Protein AF-A0A9E3FT86-F1 (afdb_monomer)

Radius of gyration: 49.89 Å; Cα contacts (8 Å, |Δi|>4): 81; chains: 1; bounding box: 115×52×164 Å

Solvent-accessible surface area (backbone atoms only — not comparable to full-atom values): 17114 Å² total; per-residue (Å²): 143,81,79,88,78,81,75,80,71,79,81,78,77,71,74,70,76,80,48,71,68,52,50,50,55,52,50,51,61,32,56,76,38,76,67,36,44,52,50,52,55,52,48,53,53,51,48,55,53,49,54,50,49,52,50,51,52,51,49,57,47,49,50,51,52,52,73,69,43,71,80,66,68,60,64,59,54,50,50,52,50,53,27,43,53,49,32,51,52,53,52,51,44,51,54,50,50,54,52,40,61,78,51,46,55,54,68,70,43,45,64,57,54,49,50,46,52,54,51,49,54,50,42,51,54,40,49,75,75,67,47,65,61,71,60,40,52,53,52,49,52,51,43,49,52,52,50,51,50,51,55,55,56,53,66,59,56,63,52,61,54,50,51,53,53,47,51,50,52,51,54,51,54,50,50,54,34,51,78,69,73,43,73,86,75,60,82,46,78,75,66,65,69,83,56,59,81,63,69,78,62,64,80,70,87,50,68,63,58,61,51,49,53,52,52,59,61,72,69,62,64,95,81,76,81,74,81,87,74,82,89,78,90,76,95,82,67,72,74,64,60,58,58,55,55,57,54,55,64,57,50,56,61,72,77,64,73,74,85,88,78,92,63,83,74,64,62,71,75,70,58,54,80,73,61,58,58,66,75,79,105

Sequence (281 aa):
MADDAFALSPISARAARPGEADYQAIREAFMETARGRWFLGEYAKRNRNADTRLVLDQVARIERMLDTMPQQPSDGRLAEILASIRSVVDQAAEVAGSAAIGLEIDERLTPIRQGARILKEISWRWREIGTDARICDLIDAQLDAIQESCRQLAKVDTRTALAAAFELMRTRIDALAEENGLAPLKPSADAAADLHGLAAAAPTRNDETLASLATLAGTMTPADAVVSIQEVDAVAVADEAVQTADVWRNGEQALFGVPASSDPAAVIRRMSLTDKMTFFG

Foldseek 3Di:
DDDPPPPPDPPPCPPDDDDPVNVVVVLVVLVVDPVSVVVVVVVVVVVVVVVVVVVVVVVVVVVVVVVPPPPPCPLVVLLVVLLLVLLVLVVVLVVQLVVLVVPLVLVVCVVVLVVLVVQLVVLVVCVVVPHDVVVSVVSNVVSVVSNVVSVVVNPDSVNVVSVVVSVVVNVVSQVVCVVSVHDRRDNDPPSVPPPVVPVVCPPPPDVVVVVVVVVVVVPDDPPPPDDDDDDDDDPDDPPPVVVVVVVVVVVVCVPDDDDDDDDPVVVVVPDDPVVVVVVPD

Mean predicted aligned error: 21.47 Å

Nearest PDB structures (foldseek):
  6ixe-assembly1_A  TM=2.430E-01  e=5.911E-01  Homo sapiens
  8i21-assembly1_A  TM=1.704E-01  e=8.973E+00  Saccharomyces cerevisiae S288C

Secondary structure (DSSP, 8-state):
---------------PPP-HHHHHHHHHHHHHSHHHHHHHHHHHHHHHHHHHHHHHHHHHHHHHHHHHS---THHHHHHHHHHHHHHHHHHHHHHHHHHHHHT-HHHHHHHHHHHHHHHHHHHHHHHHTT--HHHHHHHHHHHHHHHHHHHHHTT--HHHHHHHHHHHHHHHHHHHHHHTTPPP----SGGGSTTTTTTT------HHHHHHHHHHHTT--TTS----PPP---TTSHHHHHHHHHHHHHHHHHHS-------HHHHHTTS-HHHHHHS--

Structure (mmCIF, N/CA/C/O backbone):
data_AF-A0A9E3FT86-F1
#
_entry.id   AF-A0A9E3FT86-F1
#
loop_
_atom_site.group_PDB
_atom_site.id
_atom_site.type_symbol
_atom_site.label_atom_id
_atom_site.label_alt_id
_atom_site.label_comp_id
_atom_site.label_asym_id
_atom_site.label_entity_id
_atom_site.label_seq_id
_atom_site.pdbx_PDB_ins_code
_atom_site.Cartn_x
_atom_site.Cartn_y
_atom_site.Cartn_z
_atom_site.occupancy
_atom_site.B_iso_or_equiv
_atom_site.auth_seq_id
_atom_site.auth_comp_id
_atom_site.auth_asym_id
_atom_site.auth_atom_id
_atom_site.pdbx_PDB_model_num
ATOM 1 N N . MET A 1 1 ? -3.653 3.322 115.866 1.00 41.91 1 MET A N 1
ATOM 2 C CA . MET A 1 1 ? -3.338 2.638 114.598 1.00 41.91 1 MET A CA 1
ATOM 3 C C . MET A 1 1 ? -4.662 2.182 114.025 1.00 41.91 1 MET A C 1
ATOM 5 O O . MET A 1 1 ? -5.251 1.271 114.588 1.00 41.91 1 MET A O 1
ATOM 9 N N . ALA A 1 2 ? -5.191 2.934 113.065 1.00 44.38 2 ALA A N 1
ATOM 10 C CA . ALA A 1 2 ? -6.548 2.808 112.548 1.00 44.38 2 ALA A CA 1
ATOM 11 C C . ALA A 1 2 ? -6.514 2.730 111.017 1.00 44.38 2 ALA A C 1
ATOM 13 O O . ALA A 1 2 ? -5.686 3.402 110.405 1.00 44.38 2 ALA A O 1
ATOM 14 N N . ASP A 1 3 ? -7.438 1.925 110.492 1.00 42.44 3 ASP A N 1
ATOM 15 C CA . ASP A 1 3 ? -7.985 1.892 109.134 1.00 42.44 3 ASP A CA 1
ATOM 16 C C . ASP A 1 3 ? -7.030 1.722 107.945 1.00 42.44 3 ASP A C 1
ATOM 18 O O . ASP A 1 3 ? -6.679 2.677 107.255 1.00 42.44 3 ASP A O 1
ATOM 22 N N . ASP A 1 4 ? -6.764 0.456 107.604 1.00 47.06 4 ASP A N 1
ATOM 23 C CA . ASP A 1 4 ? -6.529 0.068 106.211 1.00 47.06 4 ASP A CA 1
ATOM 24 C C . ASP A 1 4 ? -7.874 0.045 105.470 1.00 47.06 4 ASP A C 1
ATOM 26 O O . ASP A 1 4 ? -8.652 -0.914 105.516 1.00 47.06 4 ASP A O 1
ATOM 30 N N . ALA A 1 5 ? -8.153 1.151 104.787 1.00 51.62 5 ALA A N 1
ATOM 31 C CA . ALA A 1 5 ? -9.229 1.268 103.822 1.00 51.62 5 ALA A CA 1
ATOM 32 C C . ALA A 1 5 ? -8.965 0.325 102.633 1.00 51.62 5 ALA A C 1
ATOM 34 O O . ALA A 1 5 ? -8.213 0.647 101.712 1.00 51.62 5 ALA A O 1
ATOM 35 N N . PHE A 1 6 ? -9.614 -0.842 102.631 1.00 52.12 6 PHE A N 1
ATOM 36 C CA . PHE A 1 6 ? -9.712 -1.703 101.453 1.00 52.12 6 PHE A CA 1
ATOM 37 C C . PHE A 1 6 ? -10.523 -0.985 100.369 1.00 52.12 6 PHE A C 1
ATOM 39 O O . PHE A 1 6 ? -11.750 -1.068 100.306 1.00 52.12 6 PHE A O 1
ATOM 46 N N . ALA A 1 7 ? -9.821 -0.262 99.502 1.00 50.69 7 ALA A N 1
ATOM 47 C CA . ALA A 1 7 ? -10.376 0.270 98.273 1.00 50.69 7 ALA A CA 1
ATOM 48 C C . ALA A 1 7 ? -10.816 -0.899 97.376 1.00 50.69 7 ALA A C 1
ATOM 50 O O . ALA A 1 7 ? -9.995 -1.569 96.747 1.00 50.69 7 ALA A O 1
ATOM 51 N N . LEU A 1 8 ? -12.126 -1.141 97.301 1.00 50.78 8 LEU A N 1
ATOM 52 C CA . LEU A 1 8 ? -12.712 -1.934 96.225 1.00 50.78 8 LEU A CA 1
ATOM 53 C C . LEU A 1 8 ? -12.468 -1.182 94.915 1.00 50.78 8 LEU A C 1
ATOM 55 O O . LEU A 1 8 ? -13.166 -0.226 94.579 1.00 50.78 8 LEU A O 1
ATOM 59 N N . SER A 1 9 ? -11.439 -1.605 94.189 1.00 46.03 9 SER A N 1
ATOM 60 C CA . SER A 1 9 ? -11.220 -1.172 92.813 1.00 46.03 9 SER A CA 1
ATOM 61 C C . SER A 1 9 ? -12.417 -1.618 91.962 1.00 46.03 9 SER A C 1
ATOM 63 O O . SER A 1 9 ? -12.867 -2.758 92.115 1.00 46.03 9 SER A O 1
ATOM 65 N N . PRO A 1 10 ? -12.949 -0.773 91.058 1.00 53.16 10 PRO A N 1
ATOM 66 C CA . PRO A 1 10 ? -14.012 -1.202 90.169 1.00 53.16 10 PRO A CA 1
ATOM 67 C C . PRO A 1 10 ? -13.456 -2.311 89.279 1.00 53.16 10 PRO A C 1
ATOM 69 O O . PRO A 1 10 ? -12.506 -2.091 88.524 1.00 53.16 10 PRO A O 1
ATOM 72 N N . ILE A 1 11 ? -14.045 -3.507 89.369 1.00 50.53 11 ILE A N 1
ATOM 73 C CA . ILE A 1 11 ? -13.842 -4.573 88.389 1.00 50.53 11 ILE A CA 1
ATOM 74 C C . ILE A 1 11 ? -14.258 -3.979 87.046 1.00 50.53 11 ILE A C 1
ATOM 76 O O . ILE A 1 11 ? -15.441 -3.865 86.730 1.00 50.53 11 ILE A O 1
ATOM 80 N N . SER A 1 12 ? -13.271 -3.545 86.267 1.00 49.31 12 SER A N 1
ATOM 81 C CA . SER A 1 12 ? -13.464 -3.160 84.880 1.00 49.31 12 SER A CA 1
ATOM 82 C C . SER A 1 12 ? -13.753 -4.440 84.110 1.00 49.31 12 SER A C 1
ATOM 84 O O . SER A 1 12 ? -12.860 -5.042 83.518 1.00 49.31 12 SER A O 1
ATOM 86 N N . ALA A 1 13 ? -15.008 -4.885 84.155 1.00 49.06 13 ALA A N 1
ATOM 87 C CA . ALA A 1 13 ? -15.538 -5.910 83.277 1.00 49.06 13 ALA A CA 1
ATOM 88 C C . ALA A 1 13 ? -15.569 -5.326 81.862 1.00 49.06 13 ALA A C 1
ATOM 90 O O . ALA A 1 13 ? -16.593 -4.871 81.357 1.00 49.06 13 ALA A O 1
ATOM 91 N N . ARG A 1 14 ? -14.404 -5.296 81.214 1.00 51.84 14 ARG A N 1
ATOM 92 C CA . ARG A 1 14 ? -14.326 -5.152 79.770 1.00 51.84 14 ARG A CA 1
ATOM 93 C C . ARG A 1 14 ? -14.920 -6.443 79.235 1.00 51.84 14 ARG A C 1
ATOM 95 O O . ARG A 1 14 ? -14.218 -7.444 79.172 1.00 51.84 14 ARG A O 1
ATOM 102 N N . ALA A 1 15 ? -16.224 -6.437 78.959 1.00 59.25 15 ALA A N 1
ATOM 103 C CA . ALA A 1 15 ? -16.889 -7.546 78.295 1.00 59.25 15 ALA A CA 1
ATOM 104 C C . ALA A 1 15 ? -16.037 -7.901 77.072 1.00 59.25 15 ALA A C 1
ATOM 106 O O . ALA A 1 15 ? -15.901 -7.095 76.145 1.00 59.25 15 ALA A O 1
ATOM 107 N N . ALA A 1 16 ? -15.355 -9.046 77.140 1.00 67.31 16 ALA A N 1
ATOM 108 C CA . ALA A 1 16 ? -14.613 -9.563 76.011 1.00 67.31 16 ALA A CA 1
ATOM 109 C C . ALA A 1 16 ? -15.617 -9.668 74.863 1.00 67.31 16 ALA A C 1
ATOM 111 O O . ALA A 1 16 ? -16.743 -10.128 75.063 1.00 67.31 16 ALA A O 1
ATOM 112 N N . ARG A 1 17 ? -15.260 -9.146 73.685 1.00 75.44 17 ARG A N 1
ATOM 113 C CA . ARG A 1 17 ? -16.134 -9.289 72.519 1.00 75.44 17 ARG A CA 1
ATOM 114 C C . ARG A 1 17 ? -16.363 -10.791 72.313 1.00 75.44 17 ARG A C 1
ATOM 116 O O . ARG A 1 17 ? -15.357 -11.501 72.292 1.00 75.44 17 ARG A O 1
ATOM 123 N N . PRO A 1 18 ? -17.621 -11.253 72.190 1.00 83.62 18 PRO A N 1
ATOM 124 C CA . PRO A 1 18 ? -17.906 -12.666 71.995 1.00 83.62 18 PRO A CA 1
ATOM 125 C C . PRO A 1 18 ? -17.082 -13.215 70.831 1.00 83.62 18 PRO A C 1
ATOM 127 O O . PRO A 1 18 ? -17.047 -12.608 69.756 1.00 83.62 18 PRO A O 1
ATOM 130 N N . GLY A 1 19 ? -16.369 -14.308 71.085 1.00 88.00 19 GLY A N 1
ATOM 131 C CA . GLY A 1 19 ? -15.527 -14.973 70.097 1.00 88.00 19 GLY A CA 1
ATOM 132 C C . GLY A 1 19 ? -16.293 -16.028 69.301 1.00 88.00 19 GLY A C 1
ATOM 133 O O . GLY A 1 19 ? -17.496 -16.218 69.472 1.00 88.00 19 GLY A O 1
ATOM 134 N N . GLU A 1 20 ? -15.578 -16.775 68.460 1.00 91.44 20 GLU A N 1
ATOM 135 C CA . GLU A 1 20 ? -16.171 -17.865 67.668 1.00 91.44 20 GLU A CA 1
ATOM 136 C C . GLU A 1 20 ? -16.806 -18.951 68.558 1.00 91.44 20 GLU A C 1
ATOM 138 O O . GLU A 1 20 ? -17.886 -19.450 68.256 1.00 91.44 20 GLU A O 1
ATOM 143 N N . ALA A 1 21 ? -16.186 -19.280 69.697 1.00 90.75 21 ALA A N 1
ATOM 144 C CA . ALA A 1 21 ? -16.725 -20.267 70.637 1.00 90.75 21 ALA A CA 1
ATOM 145 C C . ALA A 1 21 ? -18.068 -19.823 71.249 1.00 90.75 21 ALA A C 1
ATOM 147 O O . ALA A 1 21 ? -19.002 -20.622 71.329 1.00 90.75 21 ALA A O 1
ATOM 148 N N . ASP A 1 22 ? -18.192 -18.542 71.610 1.00 91.69 22 ASP A N 1
ATOM 149 C CA . ASP A 1 22 ? -19.438 -17.973 72.136 1.00 91.69 22 ASP A CA 1
ATOM 150 C C . ASP A 1 22 ? -20.527 -17.949 71.059 1.00 91.69 22 ASP A C 1
ATOM 152 O O . ASP A 1 22 ? -21.687 -18.262 71.329 1.00 91.69 22 ASP A O 1
ATOM 156 N N . TYR A 1 23 ? -20.153 -17.632 69.815 1.00 92.75 23 TYR A N 1
ATOM 157 C CA . TYR A 1 23 ? -21.065 -17.691 68.678 1.00 92.75 23 TYR A CA 1
ATOM 158 C C . TYR A 1 23 ? -21.619 -19.104 68.471 1.00 92.75 23 TYR A C 1
ATOM 160 O O . TYR A 1 23 ? -22.828 -19.258 68.299 1.00 92.75 23 TYR A O 1
ATOM 168 N N . GLN A 1 24 ? -20.771 -20.135 68.529 1.00 93.75 24 GLN A N 1
ATOM 169 C CA . GLN A 1 24 ? -21.215 -21.523 68.380 1.00 93.75 24 GLN A CA 1
ATOM 170 C C . GLN A 1 24 ? -22.139 -21.956 69.519 1.00 93.75 24 GLN A C 1
ATOM 172 O O . GLN A 1 24 ? -23.201 -22.509 69.236 1.00 93.75 24 GLN A O 1
ATOM 177 N N . ALA A 1 25 ? -21.793 -21.641 70.770 1.00 94.56 25 ALA A N 1
ATOM 178 C CA . ALA A 1 25 ? -22.627 -21.958 71.930 1.00 94.56 25 ALA A CA 1
ATOM 179 C C . ALA A 1 25 ? -24.012 -21.288 71.842 1.00 94.56 25 ALA A C 1
ATOM 181 O O . ALA A 1 25 ? -25.042 -21.923 72.068 1.00 94.56 25 ALA A O 1
ATOM 182 N N . ILE A 1 26 ? -24.059 -20.013 71.442 1.00 91.38 26 ILE A N 1
ATOM 183 C CA . ILE A 1 26 ? -25.319 -19.283 71.249 1.00 91.38 26 ILE A CA 1
ATOM 184 C C . ILE A 1 26 ? -26.093 -19.848 70.052 1.00 91.38 26 ILE A C 1
ATOM 186 O O . ILE A 1 26 ? -27.302 -20.056 70.141 1.00 91.38 26 ILE A O 1
ATOM 190 N N . ARG A 1 27 ? -25.424 -20.130 68.928 1.00 91.94 27 ARG A N 1
ATOM 191 C CA . ARG A 1 27 ? -26.055 -20.733 67.745 1.00 91.94 27 ARG A CA 1
ATOM 192 C C . ARG A 1 27 ? -26.698 -22.070 68.098 1.00 91.94 27 ARG A C 1
ATOM 194 O O . ARG A 1 27 ? -27.826 -22.313 67.679 1.00 91.94 27 ARG A O 1
ATOM 201 N N . GLU A 1 28 ? -26.007 -22.913 68.857 1.00 95.50 28 GLU A N 1
ATOM 202 C CA . GLU A 1 28 ? -26.508 -24.213 69.302 1.00 95.50 28 GLU A CA 1
ATOM 203 C C . GLU A 1 28 ? -27.767 -24.057 70.161 1.00 95.50 28 GLU A C 1
ATOM 205 O O . GLU A 1 28 ? -28.809 -24.609 69.804 1.00 95.50 28 GLU A O 1
ATOM 210 N N . ALA A 1 29 ? -27.738 -23.171 71.161 1.00 94.88 29 ALA A N 1
ATOM 211 C CA . ALA A 1 29 ? -28.909 -22.851 71.981 1.00 94.88 29 ALA A CA 1
ATOM 212 C C . ALA A 1 29 ? -30.110 -22.339 71.151 1.00 94.88 29 ALA A C 1
ATOM 214 O O . ALA A 1 29 ? -31.264 -22.694 71.403 1.00 94.88 29 ALA A O 1
ATOM 215 N N . PHE A 1 30 ? -29.876 -21.530 70.111 1.00 94.75 30 PHE A N 1
ATOM 216 C CA . PHE A 1 30 ? -30.945 -21.091 69.202 1.00 94.75 30 PHE A CA 1
ATOM 217 C C . PHE A 1 30 ? -31.484 -22.237 68.330 1.00 94.75 30 PHE A C 1
ATOM 219 O O . PHE A 1 30 ? -32.680 -22.265 68.023 1.00 94.75 30 PHE A O 1
ATOM 226 N N . MET A 1 31 ? -30.638 -23.189 67.933 1.00 93.31 31 MET A N 1
ATOM 227 C CA . MET A 1 31 ? -31.031 -24.328 67.098 1.00 93.31 31 MET A CA 1
ATOM 228 C C . MET A 1 31 ? -31.886 -25.357 67.847 1.00 93.31 31 MET A C 1
ATOM 230 O O . MET A 1 31 ? -32.663 -26.060 67.196 1.00 93.31 31 MET A O 1
ATOM 234 N N . GLU A 1 32 ? -31.822 -25.416 69.180 1.00 96.25 32 GLU A N 1
ATOM 235 C CA . GLU A 1 32 ? -32.653 -26.308 70.006 1.00 96.25 32 GLU A CA 1
ATOM 236 C C . GLU A 1 32 ? -34.154 -25.993 69.869 1.00 96.25 32 GLU A C 1
ATOM 238 O O . GLU A 1 32 ? -34.998 -26.892 69.784 1.00 96.25 32 GLU A O 1
ATOM 243 N N . THR A 1 33 ? -34.513 -24.714 69.734 1.00 95.88 33 THR A N 1
ATOM 244 C CA . THR A 1 33 ? -35.918 -24.282 69.683 1.00 95.88 33 THR A CA 1
ATOM 245 C C . THR A 1 33 ? -36.443 -24.119 68.252 1.00 95.88 33 THR A C 1
ATOM 247 O O . THR A 1 33 ? -35.748 -23.657 67.347 1.00 95.88 33 THR A O 1
ATOM 250 N N . ALA A 1 34 ? -37.726 -24.429 68.028 1.00 94.31 34 ALA A N 1
ATOM 251 C CA . ALA A 1 34 ? -38.368 -24.222 66.722 1.00 94.31 34 ALA A CA 1
ATOM 252 C C . ALA A 1 34 ? -38.362 -22.744 66.283 1.00 94.31 34 ALA A C 1
ATOM 254 O O . ALA A 1 34 ? -38.198 -22.440 65.101 1.00 94.31 34 ALA A O 1
ATOM 255 N N . ARG A 1 35 ? -38.496 -21.818 67.241 1.00 95.25 35 ARG A N 1
ATOM 256 C CA . ARG A 1 35 ? -38.495 -20.375 66.980 1.00 95.25 35 ARG A CA 1
ATOM 257 C C . ARG A 1 35 ? -37.099 -19.841 66.651 1.00 95.25 35 ARG A C 1
ATOM 259 O O . ARG A 1 35 ? -36.986 -18.994 65.767 1.00 95.25 35 ARG A O 1
ATOM 266 N N . GLY A 1 36 ? -36.053 -20.352 67.302 1.00 96.38 36 GLY A N 1
ATOM 267 C CA . GLY A 1 36 ? -34.673 -19.975 66.997 1.00 96.38 36 GLY A CA 1
ATOM 268 C C . GLY A 1 36 ? -34.222 -20.467 65.617 1.00 96.38 36 GLY A C 1
ATOM 269 O O . GLY A 1 36 ? -33.654 -19.682 64.859 1.00 96.38 36 GLY A O 1
ATOM 270 N N . ARG A 1 37 ? -34.599 -21.690 65.210 1.00 95.31 37 ARG A N 1
ATOM 271 C CA . ARG A 1 37 ? -34.373 -22.182 63.833 1.00 95.31 37 ARG A CA 1
ATOM 272 C C . ARG A 1 37 ? -35.041 -21.304 62.768 1.00 95.31 37 ARG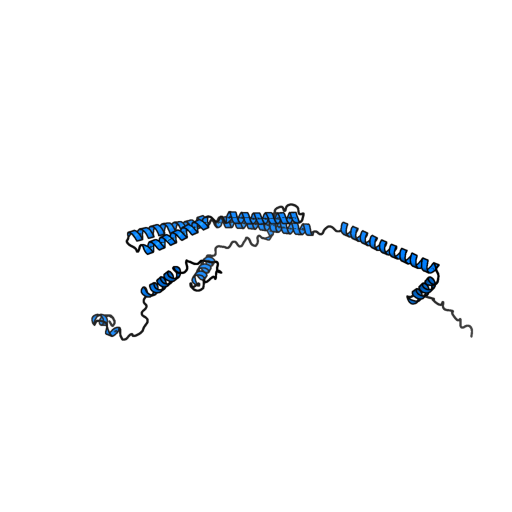 A C 1
ATOM 274 O O . ARG A 1 37 ? -34.411 -20.979 61.763 1.00 95.31 37 ARG A O 1
ATOM 281 N N . TRP A 1 38 ? -36.290 -20.885 62.994 1.00 96.50 38 TRP A N 1
ATOM 282 C CA . TRP A 1 38 ? -36.991 -19.968 62.086 1.00 96.50 38 TRP A CA 1
ATOM 283 C C . TRP A 1 38 ? -36.295 -18.601 62.000 1.00 96.50 38 TRP A C 1
ATOM 285 O O . TRP A 1 38 ? -36.074 -18.099 60.900 1.00 96.50 38 TRP A O 1
ATOM 295 N N . PHE A 1 39 ? -35.895 -18.028 63.142 1.00 95.50 39 PHE A N 1
ATOM 296 C CA . PHE A 1 39 ? -35.188 -16.745 63.186 1.00 95.50 39 PHE A CA 1
ATOM 297 C C . PHE A 1 39 ? -33.857 -16.794 62.429 1.00 95.50 39 PHE A C 1
ATOM 299 O O . PHE A 1 39 ? -33.599 -15.910 61.620 1.00 95.50 39 PHE A O 1
ATOM 306 N N . LEU A 1 40 ? -33.037 -17.831 62.638 1.00 95.44 40 LEU A N 1
ATOM 307 C CA . LEU A 1 40 ? -31.754 -17.977 61.943 1.00 95.44 40 LEU A CA 1
ATOM 308 C C . LEU A 1 40 ? -31.934 -18.166 60.430 1.00 95.44 40 LEU A C 1
ATOM 310 O O . LEU A 1 40 ? -31.197 -17.564 59.650 1.00 95.44 40 LEU A O 1
ATOM 314 N N . GLY A 1 41 ? -32.937 -18.944 60.006 1.00 93.75 41 GLY A N 1
ATOM 315 C CA . GLY A 1 41 ? -33.267 -19.107 58.587 1.00 93.75 41 GLY A CA 1
ATOM 316 C C . GLY A 1 41 ? -33.706 -17.794 57.931 1.00 93.75 41 GLY A C 1
ATOM 317 O O . GLY A 1 41 ? -33.235 -17.443 56.847 1.00 93.75 41 GLY A O 1
ATOM 318 N N . GLU A 1 42 ? -34.557 -17.030 58.613 1.00 95.31 42 GLU A N 1
ATOM 319 C CA . GLU A 1 42 ? -35.030 -15.732 58.132 1.00 95.31 42 GLU A CA 1
ATOM 320 C C . GLU A 1 42 ? -33.916 -14.670 58.147 1.00 95.31 42 GLU A C 1
ATOM 322 O O . GLU A 1 42 ? -33.783 -13.891 57.200 1.00 95.31 42 GLU A O 1
ATOM 327 N N . TYR A 1 43 ? -33.062 -14.670 59.174 1.00 94.25 43 TYR A N 1
ATOM 328 C CA . TYR A 1 43 ? -31.898 -13.792 59.266 1.00 94.25 43 TYR A CA 1
ATOM 329 C C . TYR A 1 43 ? -30.902 -14.067 58.135 1.00 94.25 43 TYR A C 1
ATOM 331 O O . TYR A 1 43 ? -30.512 -13.137 57.433 1.00 94.25 43 TYR A O 1
ATOM 339 N N . ALA A 1 44 ? -30.565 -15.335 57.873 1.00 93.31 44 ALA A N 1
ATOM 340 C CA . ALA A 1 44 ? -29.686 -15.713 56.767 1.00 93.31 44 ALA A CA 1
ATOM 341 C C . ALA A 1 44 ? -30.250 -15.277 55.403 1.00 93.31 44 ALA A C 1
ATOM 343 O O . ALA A 1 44 ? -29.513 -14.773 54.554 1.00 93.31 44 ALA A O 1
ATOM 344 N N . LYS A 1 45 ? -31.568 -15.416 55.199 1.00 93.62 45 LYS A N 1
ATOM 345 C CA . LYS A 1 45 ? -32.250 -14.957 53.979 1.00 93.62 45 LYS A CA 1
ATOM 346 C C . LYS A 1 45 ? -32.158 -13.438 53.810 1.00 93.62 45 LYS A C 1
ATOM 348 O O . LYS A 1 45 ? -31.832 -12.960 52.725 1.00 93.62 45 LYS A O 1
ATOM 353 N N . ARG A 1 46 ? -32.421 -12.667 54.870 1.00 95.50 46 ARG A N 1
ATOM 354 C CA . ARG A 1 46 ? -32.326 -11.197 54.835 1.00 95.50 46 ARG A CA 1
ATOM 355 C C . ARG A 1 46 ? -30.893 -10.713 54.660 1.00 95.50 46 ARG A C 1
ATOM 357 O O . ARG A 1 46 ? -30.695 -9.758 53.917 1.00 95.50 46 ARG A O 1
ATOM 364 N N . ASN A 1 47 ? -29.924 -11.395 55.268 1.00 91.69 47 ASN A N 1
ATOM 365 C CA . ASN A 1 47 ? -28.510 -11.074 55.114 1.00 91.69 47 ASN A CA 1
ATOM 366 C C . ASN A 1 47 ? -28.054 -11.259 53.660 1.00 91.69 47 ASN A C 1
ATOM 368 O O . ASN A 1 47 ? -27.553 -10.317 53.063 1.00 91.69 47 ASN A O 1
ATOM 372 N N . ARG A 1 48 ? -28.365 -12.402 53.027 1.00 93.25 48 ARG A N 1
ATOM 373 C CA . ARG A 1 48 ? -28.065 -12.633 51.596 1.00 93.25 48 ARG A CA 1
ATOM 374 C C . ARG A 1 48 ? -28.705 -11.591 50.674 1.00 93.25 48 ARG A C 1
ATOM 376 O O . ARG A 1 48 ? -28.090 -11.144 49.708 1.00 93.25 48 ARG A O 1
ATOM 383 N N . ASN A 1 49 ? -29.940 -11.183 50.971 1.00 92.50 49 ASN A N 1
ATOM 384 C CA . ASN A 1 49 ? -30.616 -10.125 50.219 1.00 92.50 49 ASN A CA 1
ATOM 385 C C . ASN A 1 49 ? -29.963 -8.749 50.429 1.00 92.50 49 ASN A C 1
ATOM 387 O O . ASN A 1 49 ? -29.981 -7.929 49.514 1.00 92.50 49 ASN A O 1
ATOM 391 N N . ALA A 1 50 ? -29.422 -8.469 51.618 1.00 93.38 50 ALA A N 1
ATOM 392 C CA . ALA A 1 50 ? -28.669 -7.246 51.887 1.00 93.38 50 ALA A CA 1
ATOM 393 C C . ALA A 1 50 ? -27.334 -7.245 51.127 1.00 93.38 50 ALA A C 1
ATOM 395 O O . ALA A 1 50 ? -27.036 -6.266 50.447 1.00 93.38 50 ALA A O 1
ATOM 396 N N . ASP A 1 51 ? -26.612 -8.366 51.140 1.00 91.75 51 ASP A N 1
ATOM 397 C CA . ASP A 1 51 ? -25.355 -8.537 50.404 1.00 91.75 51 ASP A CA 1
ATOM 398 C C . ASP A 1 51 ? -25.572 -8.367 48.893 1.00 91.75 51 ASP A C 1
ATOM 400 O O . ASP A 1 51 ? -24.829 -7.655 48.222 1.00 91.75 51 ASP A O 1
ATOM 404 N N . THR A 1 52 ? -26.656 -8.938 48.358 1.00 93.44 52 THR A N 1
ATOM 405 C CA . THR A 1 52 ? -27.010 -8.799 46.935 1.00 93.44 52 THR A CA 1
ATOM 406 C C . THR A 1 52 ? -27.320 -7.346 46.578 1.00 93.44 52 THR A C 1
ATOM 408 O O . THR A 1 52 ? -26.865 -6.855 45.550 1.00 93.44 52 THR A O 1
ATOM 411 N N . ARG A 1 53 ? -28.056 -6.621 47.432 1.00 94.88 53 ARG A N 1
ATOM 412 C CA . ARG A 1 53 ? -28.315 -5.188 47.217 1.00 94.88 53 ARG A CA 1
ATOM 413 C C . ARG A 1 53 ? -27.034 -4.364 47.249 1.00 94.88 53 ARG A C 1
ATOM 415 O O . ARG A 1 53 ? -26.901 -3.458 46.438 1.00 94.88 53 ARG A O 1
ATOM 422 N N . LEU A 1 54 ? -26.103 -4.693 48.143 1.00 96.06 54 LEU A N 1
ATOM 423 C CA . LEU A 1 54 ? -24.800 -4.037 48.205 1.00 96.06 54 LEU A CA 1
ATOM 424 C C . LEU A 1 54 ? -24.017 -4.263 46.909 1.00 96.06 54 LEU A C 1
ATOM 426 O O . LEU A 1 54 ? -23.497 -3.303 46.350 1.00 96.06 54 LEU A O 1
ATOM 430 N N . VAL A 1 55 ? -23.971 -5.499 46.401 1.00 95.69 55 VAL A N 1
ATOM 431 C CA . VAL A 1 55 ? -23.310 -5.815 45.124 1.00 95.69 55 VAL A CA 1
ATOM 432 C C . VAL A 1 55 ? -23.960 -5.062 43.967 1.00 95.69 55 VAL A C 1
ATOM 434 O O . VAL A 1 55 ? -23.244 -4.465 43.173 1.00 95.69 55 VAL A O 1
ATOM 437 N N . LEU A 1 56 ? -25.292 -5.031 43.888 1.00 97.12 56 LEU A N 1
ATOM 438 C CA . LEU A 1 56 ? -26.003 -4.290 42.841 1.00 97.12 56 LEU A CA 1
ATOM 439 C C . LEU A 1 56 ? -25.736 -2.782 42.914 1.00 97.12 56 LEU A C 1
ATOM 441 O O . LEU A 1 56 ? -25.571 -2.151 41.876 1.00 97.12 56 LEU A O 1
ATOM 445 N N . ASP A 1 57 ? -25.630 -2.210 44.114 1.00 96.69 57 ASP A N 1
ATOM 446 C CA . ASP A 1 57 ? -25.239 -0.808 44.287 1.00 96.69 57 ASP A CA 1
ATOM 447 C C . ASP A 1 57 ? -23.785 -0.560 43.843 1.00 96.69 57 ASP A C 1
ATOM 449 O O . ASP A 1 57 ? -23.494 0.440 43.185 1.00 96.69 57 ASP A O 1
ATOM 453 N N . GLN A 1 58 ? -22.870 -1.502 44.115 1.00 97.50 58 GLN A N 1
ATOM 454 C CA . GLN A 1 58 ? -21.503 -1.427 43.588 1.00 97.50 58 GLN A CA 1
ATOM 455 C C . GLN A 1 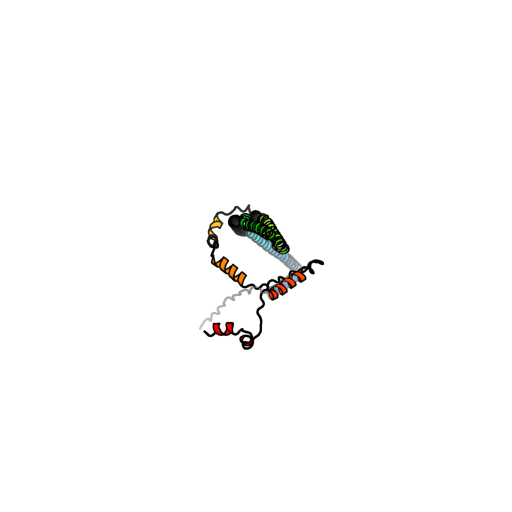58 ? -21.463 -1.563 42.062 1.00 97.50 58 GLN A C 1
ATOM 457 O O . GLN A 1 58 ? -20.730 -0.815 41.422 1.00 97.50 58 GLN A O 1
ATOM 462 N N . VAL A 1 59 ? -22.262 -2.452 41.466 1.00 96.50 59 VAL A N 1
ATOM 463 C CA . VAL A 1 59 ? -22.386 -2.576 40.004 1.00 96.50 59 VAL A CA 1
ATOM 464 C C . VAL A 1 59 ? -22.928 -1.277 39.413 1.00 96.50 59 VAL A C 1
ATOM 466 O O . VAL A 1 59 ? -22.287 -0.715 38.535 1.00 96.50 59 VAL A O 1
ATOM 469 N N . ALA A 1 60 ? -24.004 -0.714 39.969 1.00 95.88 60 ALA A N 1
ATOM 470 C CA . ALA A 1 60 ? -24.560 0.567 39.527 1.00 95.88 60 ALA A CA 1
ATOM 471 C C . ALA A 1 60 ? -23.577 1.740 39.706 1.00 95.88 60 ALA A C 1
ATOM 473 O O . ALA A 1 60 ? -23.642 2.750 39.002 1.00 95.88 60 ALA A O 1
ATOM 474 N N . ARG A 1 61 ? -22.666 1.660 40.682 1.00 95.31 61 ARG A N 1
ATOM 475 C CA . ARG A 1 61 ? -21.560 2.613 40.826 1.00 95.31 61 ARG A CA 1
ATOM 476 C C . ARG A 1 61 ? -20.505 2.417 39.740 1.00 95.31 61 ARG A C 1
ATOM 478 O O . ARG A 1 61 ? -20.046 3.417 39.199 1.00 95.31 61 ARG A O 1
ATOM 485 N N . ILE A 1 62 ? -20.128 1.177 39.435 1.00 94.19 62 ILE A N 1
ATOM 486 C CA . ILE A 1 62 ? -19.177 0.852 38.365 1.00 94.19 62 ILE A CA 1
ATOM 487 C C . ILE A 1 62 ? -19.738 1.286 37.012 1.00 94.19 62 ILE A C 1
ATOM 489 O O . ILE A 1 62 ? -19.019 1.931 36.266 1.00 94.19 62 ILE 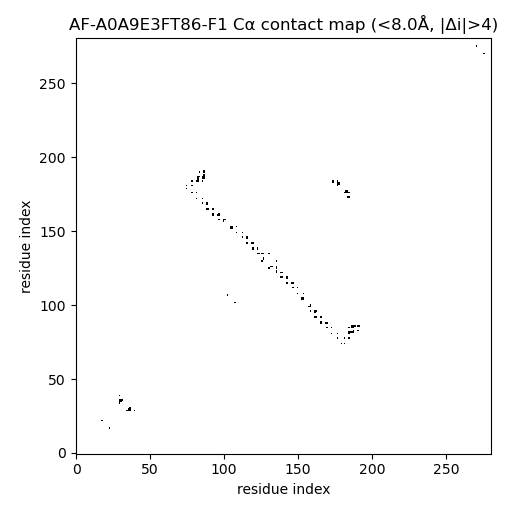A O 1
ATOM 493 N N . GLU A 1 63 ? -21.012 1.016 36.728 1.00 93.94 63 GLU A N 1
ATOM 494 C CA . GLU A 1 63 ? -21.697 1.460 35.507 1.00 93.94 63 GLU A CA 1
ATOM 495 C C . GLU A 1 63 ? -21.643 2.982 35.372 1.00 93.94 63 GLU A C 1
ATOM 497 O O . GLU A 1 63 ? -21.152 3.485 34.370 1.00 93.94 63 GLU A O 1
ATOM 502 N N . ARG A 1 64 ? -22.003 3.729 36.426 1.00 92.38 64 ARG A N 1
ATOM 503 C CA . ARG A 1 64 ? -21.863 5.195 36.422 1.00 92.38 64 ARG A CA 1
ATOM 504 C C . ARG A 1 64 ? -20.421 5.649 36.224 1.00 92.38 64 ARG A C 1
ATOM 506 O O . ARG A 1 64 ? -20.191 6.618 35.515 1.00 92.38 64 ARG A O 1
ATOM 513 N N . MET A 1 65 ? -19.453 4.982 36.856 1.00 89.50 65 MET A N 1
ATOM 514 C CA . MET A 1 65 ? -18.036 5.292 36.652 1.00 89.50 65 MET A CA 1
ATOM 515 C C . MET A 1 65 ? -17.617 5.044 35.202 1.00 89.50 65 MET A C 1
ATOM 517 O O . M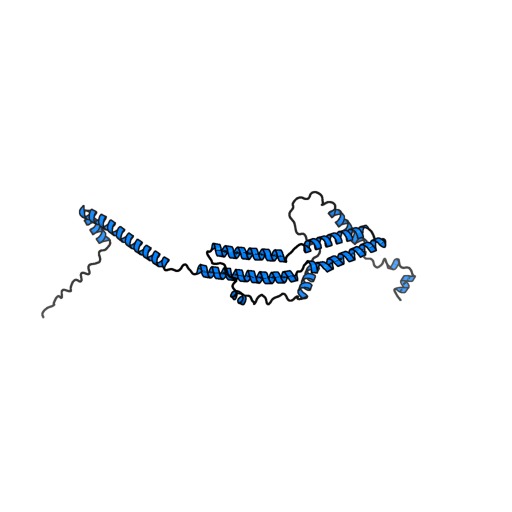ET A 1 65 ? -16.876 5.855 34.656 1.00 89.50 65 MET A O 1
ATOM 521 N N . LEU A 1 66 ? -18.116 3.975 34.582 1.00 86.00 66 LEU A N 1
ATOM 522 C CA . LEU A 1 66 ? -17.836 3.607 33.200 1.00 86.00 66 LEU A CA 1
ATOM 523 C C . LEU A 1 66 ? -18.496 4.577 32.209 1.00 86.00 66 LEU A C 1
ATOM 525 O O . LEU A 1 66 ? -17.835 4.996 31.270 1.00 86.00 66 LEU A O 1
ATOM 529 N N . ASP A 1 67 ? -19.731 5.015 32.468 1.00 83.00 67 ASP A N 1
ATOM 530 C CA . ASP A 1 67 ? -20.432 6.036 31.672 1.00 83.00 67 ASP A CA 1
ATOM 531 C C . ASP A 1 67 ? -19.747 7.407 31.753 1.00 83.00 67 ASP A C 1
ATOM 533 O O . ASP A 1 67 ? -19.742 8.177 30.794 1.00 83.00 67 ASP A O 1
ATOM 537 N N . THR A 1 68 ? -19.162 7.737 32.910 1.00 78.12 68 THR A N 1
ATOM 538 C CA . THR A 1 68 ? -18.382 8.973 33.086 1.00 78.12 68 THR A CA 1
ATOM 539 C C . THR A 1 68 ? -16.952 8.862 32.580 1.00 78.12 68 THR A C 1
ATOM 541 O O . THR A 1 68 ? -16.278 9.885 32.448 1.00 78.12 68 THR A O 1
ATOM 544 N N . MET A 1 69 ? -16.468 7.644 32.336 1.00 71.12 69 MET A N 1
ATOM 545 C CA . MET A 1 69 ? -15.153 7.426 31.765 1.00 71.12 69 MET A CA 1
ATOM 546 C C . MET A 1 69 ? -15.279 7.723 30.271 1.00 71.12 69 MET A C 1
ATOM 548 O O . MET A 1 69 ? -15.957 6.979 29.564 1.00 71.12 69 MET A O 1
ATOM 552 N N . PRO A 1 70 ? -14.678 8.814 29.759 1.00 61.38 70 PRO A N 1
ATOM 553 C CA . PRO A 1 70 ? -14.648 9.013 28.322 1.00 61.38 70 PRO A CA 1
ATOM 554 C C . PRO A 1 70 ? -14.011 7.767 27.701 1.00 61.38 70 PRO A C 1
ATOM 556 O O . PRO A 1 70 ? -12.974 7.303 28.191 1.00 61.38 70 PRO A O 1
ATOM 559 N N . GLN A 1 71 ? -14.640 7.217 26.654 1.00 58.59 71 GLN A N 1
ATOM 560 C CA . GLN A 1 71 ? -13.976 6.285 25.738 1.00 58.59 71 GLN A CA 1
ATOM 561 C C . GLN A 1 71 ? -12.571 6.847 25.502 1.00 58.59 71 GLN A C 1
ATOM 563 O O . GLN A 1 71 ? -12.430 8.037 25.204 1.00 58.59 71 GLN A O 1
ATOM 568 N N . GLN A 1 72 ? -11.538 6.062 25.813 1.00 53.00 72 GLN A N 1
ATOM 569 C CA . GLN A 1 72 ? -10.166 6.561 25.817 1.00 53.00 72 GLN A CA 1
ATOM 570 C C . GLN A 1 72 ? -9.852 7.305 24.505 1.00 53.00 72 GLN A C 1
ATOM 572 O O . GLN A 1 72 ? -10.387 6.949 23.461 1.00 53.00 72 GLN A O 1
ATOM 577 N N . PRO A 1 73 ? -8.923 8.278 24.504 1.00 55.16 73 PRO A N 1
ATOM 578 C CA . PRO A 1 73 ? -8.491 8.995 23.298 1.00 55.16 73 PRO A CA 1
ATOM 579 C C . PRO A 1 73 ? -7.742 8.109 22.274 1.00 55.16 73 PRO A C 1
ATOM 581 O O . PRO A 1 73 ? -6.981 8.625 21.455 1.00 55.16 73 PRO A O 1
ATOM 584 N N . SER A 1 74 ? -7.918 6.781 22.312 1.00 59.81 74 SER A N 1
ATOM 585 C CA . SER A 1 74 ? -7.402 5.843 21.313 1.00 59.81 74 SER A CA 1
ATOM 586 C C . SER A 1 74 ? -7.827 6.245 19.909 1.00 59.81 74 SER A C 1
ATOM 588 O O . SER A 1 74 ? -6.998 6.187 19.009 1.00 59.81 74 SER A O 1
ATOM 590 N N . ASP A 1 75 ? -9.051 6.744 19.747 1.00 68.44 75 ASP A N 1
ATOM 591 C CA . ASP A 1 75 ? -9.591 7.127 18.442 1.00 68.44 75 ASP A CA 1
ATOM 592 C C . ASP A 1 75 ? -8.883 8.377 17.905 1.00 68.44 75 ASP A C 1
ATOM 594 O O . ASP A 1 75 ? -8.515 8.430 16.736 1.00 68.44 75 ASP A O 1
ATOM 598 N N . GLY A 1 76 ? -8.582 9.346 18.779 1.00 78.25 76 GLY A N 1
ATOM 599 C CA . GLY A 1 76 ? -7.808 10.540 18.423 1.00 78.25 76 GLY A CA 1
ATOM 600 C C . GLY A 1 76 ? -6.369 10.204 18.027 1.00 78.25 76 GLY A C 1
ATOM 601 O O . GLY A 1 76 ? -5.888 10.651 16.990 1.00 78.25 76 GLY A O 1
ATOM 602 N N . ARG A 1 77 ? -5.699 9.339 18.798 1.00 82.31 77 ARG A N 1
ATOM 603 C CA . ARG A 1 77 ? -4.328 8.902 18.490 1.00 82.31 77 ARG A CA 1
ATOM 604 C C . ARG A 1 77 ? -4.257 8.055 17.217 1.00 82.31 77 ARG A C 1
ATOM 606 O O . ARG A 1 77 ? -3.310 8.187 16.447 1.00 82.31 77 ARG A O 1
ATOM 613 N N . LEU A 1 78 ? -5.228 7.171 16.998 1.00 86.06 78 LEU A N 1
ATOM 614 C CA . LEU A 1 78 ? -5.327 6.356 15.787 1.00 86.06 78 LEU A CA 1
ATOM 615 C C . LEU A 1 78 ? -5.564 7.260 14.567 1.00 86.06 78 LEU A C 1
ATOM 617 O O . LEU A 1 78 ? -4.881 7.102 13.555 1.00 86.06 78 LEU A O 1
ATOM 621 N N . ALA A 1 79 ? -6.458 8.247 14.685 1.00 86.38 79 ALA A N 1
ATOM 622 C CA . ALA A 1 79 ? -6.706 9.241 13.644 1.00 86.38 79 ALA A CA 1
ATOM 623 C C . ALA A 1 79 ? -5.445 10.043 13.295 1.00 86.38 79 ALA A C 1
ATOM 625 O O . ALA A 1 79 ? -5.127 10.198 12.119 1.00 86.38 79 ALA A O 1
ATOM 626 N N . GLU A 1 80 ? -4.696 10.506 14.300 1.00 86.50 80 GLU A N 1
ATOM 627 C CA . GLU A 1 80 ? -3.420 11.206 14.106 1.00 86.50 80 GLU A CA 1
ATOM 628 C C . GLU A 1 80 ? -2.386 10.328 13.386 1.00 86.50 80 GLU A C 1
ATOM 630 O O . GLU A 1 80 ? -1.727 10.785 12.451 1.00 86.50 80 GLU A O 1
ATOM 635 N N . ILE A 1 81 ? -2.270 9.052 13.773 1.00 89.94 81 ILE A N 1
ATOM 636 C CA . ILE A 1 81 ? -1.353 8.101 13.131 1.00 89.94 81 ILE A CA 1
ATOM 637 C C . ILE A 1 81 ? -1.743 7.878 11.668 1.00 89.94 81 ILE A C 1
ATOM 639 O O . ILE A 1 81 ? -0.884 7.981 10.793 1.00 89.94 81 ILE A O 1
ATOM 643 N N . LEU A 1 82 ? -3.016 7.600 11.374 1.00 91.31 82 LEU A N 1
ATOM 644 C CA . LEU A 1 82 ? -3.453 7.379 9.994 1.00 91.31 82 LEU A CA 1
ATOM 645 C C . LEU A 1 82 ? -3.331 8.646 9.140 1.00 91.31 82 LEU A C 1
ATOM 647 O O . LEU A 1 82 ? -2.929 8.551 7.982 1.00 91.31 82 LEU A O 1
ATOM 651 N N . ALA A 1 83 ? -3.606 9.827 9.700 1.00 89.06 83 ALA A N 1
ATOM 652 C CA . ALA A 1 83 ? -3.404 11.101 9.012 1.00 89.06 83 ALA A CA 1
ATOM 653 C C . ALA A 1 83 ? -1.918 11.361 8.707 1.00 89.06 83 ALA A C 1
ATOM 655 O O . ALA A 1 83 ? -1.584 11.840 7.622 1.00 89.06 83 ALA A O 1
ATOM 656 N N . SER A 1 84 ? -1.021 11.003 9.631 1.00 91.31 84 SER A N 1
ATOM 657 C CA . SER A 1 84 ? 0.428 11.058 9.418 1.00 91.31 84 SER A CA 1
ATOM 658 C C . SER A 1 84 ? 0.869 10.095 8.312 1.00 91.31 84 SER A C 1
ATOM 660 O O . SER A 1 84 ? 1.522 10.515 7.358 1.00 91.31 84 SER A O 1
ATOM 662 N N . ILE A 1 85 ? 0.425 8.832 8.358 1.00 93.88 85 ILE A N 1
ATOM 663 C CA . ILE A 1 85 ? 0.706 7.841 7.307 1.00 93.88 85 ILE A CA 1
ATOM 664 C C . ILE A 1 85 ? 0.191 8.335 5.951 1.00 93.88 85 ILE A C 1
ATOM 666 O O . ILE A 1 85 ? 0.911 8.242 4.958 1.00 93.88 85 ILE A O 1
ATOM 670 N N . ARG A 1 86 ? -1.018 8.909 5.897 1.00 93.06 86 ARG A N 1
ATOM 671 C CA . ARG A 1 86 ? -1.579 9.476 4.666 1.00 93.06 86 ARG A CA 1
ATOM 672 C C . ARG A 1 86 ? -0.697 10.588 4.099 1.00 93.06 86 ARG A C 1
ATOM 674 O O . ARG A 1 86 ? -0.384 10.557 2.913 1.00 93.06 86 ARG A O 1
ATOM 681 N N . SER A 1 87 ? -0.248 11.513 4.947 1.00 92.06 87 SER A N 1
ATOM 682 C CA . SER A 1 87 ? 0.660 12.592 4.541 1.00 92.06 87 SER A CA 1
ATOM 683 C C . SER A 1 87 ? 1.990 12.052 4.006 1.00 92.06 87 SER A C 1
ATOM 685 O O . SER A 1 87 ? 2.455 12.494 2.958 1.00 92.06 87 SER A O 1
ATOM 687 N N . VAL A 1 88 ? 2.575 11.045 4.663 1.00 95.12 88 VAL A N 1
ATOM 688 C CA . VAL A 1 88 ? 3.812 10.394 4.196 1.00 95.12 88 VAL A CA 1
ATOM 689 C C . VAL A 1 88 ? 3.611 9.716 2.841 1.00 95.12 88 VAL A C 1
ATOM 691 O O . VAL A 1 88 ? 4.464 9.842 1.966 1.00 95.12 88 VAL A O 1
ATOM 694 N N . VAL A 1 89 ? 2.485 9.027 2.635 1.00 95.44 89 VAL A N 1
ATOM 695 C CA . VAL A 1 89 ? 2.144 8.400 1.347 1.00 95.44 89 VAL A CA 1
ATOM 696 C C . VAL A 1 89 ? 1.976 9.449 0.249 1.00 95.44 89 VAL A C 1
ATOM 698 O O . VAL A 1 89 ? 2.455 9.237 -0.863 1.00 95.44 89 VAL A O 1
ATOM 701 N N . ASP A 1 90 ? 1.357 10.591 0.550 1.00 92.12 90 ASP A N 1
ATOM 702 C CA . ASP A 1 90 ? 1.191 11.685 -0.408 1.00 92.12 90 ASP A CA 1
ATOM 703 C C . ASP A 1 90 ? 2.533 12.333 -0.785 1.00 92.12 90 ASP A C 1
ATOM 705 O O . ASP A 1 90 ? 2.807 12.518 -1.972 1.00 92.12 90 ASP A O 1
ATOM 709 N N . GLN A 1 91 ? 3.415 12.570 0.191 1.00 92.12 91 GLN A N 1
ATOM 710 C CA . GLN A 1 91 ? 4.778 13.059 -0.053 1.00 92.12 91 GLN A CA 1
ATOM 711 C C . GLN A 1 91 ? 5.609 12.049 -0.860 1.00 92.12 91 GLN A C 1
ATOM 713 O O . GLN A 1 91 ? 6.285 12.410 -1.824 1.00 92.12 91 GLN A O 1
ATOM 718 N N . ALA A 1 92 ? 5.535 10.763 -0.511 1.00 92.88 92 ALA A N 1
ATOM 719 C CA . ALA A 1 92 ? 6.224 9.703 -1.238 1.00 92.88 92 ALA A CA 1
ATOM 720 C C . ALA A 1 92 ? 5.725 9.586 -2.687 1.00 92.88 92 ALA A C 1
ATOM 722 O O . ALA A 1 92 ? 6.533 9.367 -3.590 1.00 92.88 92 ALA A O 1
ATOM 723 N N . ALA A 1 93 ? 4.424 9.778 -2.925 1.00 92.12 93 ALA A N 1
ATOM 724 C CA . ALA A 1 93 ? 3.845 9.783 -4.265 1.00 92.12 93 ALA A CA 1
ATOM 725 C C . ALA A 1 93 ? 4.366 10.949 -5.117 1.00 92.12 93 ALA A C 1
ATOM 727 O O . ALA A 1 93 ? 4.652 10.760 -6.300 1.00 92.12 93 ALA A O 1
ATOM 728 N N . GLU A 1 94 ? 4.519 12.138 -4.532 1.00 90.00 94 GLU A N 1
ATOM 729 C CA . GLU A 1 94 ? 5.075 13.308 -5.218 1.00 90.00 94 GLU A CA 1
ATOM 730 C C . GLU A 1 94 ? 6.549 13.091 -5.593 1.00 90.00 94 GLU A C 1
ATOM 732 O O . GLU A 1 94 ? 6.933 13.249 -6.758 1.00 90.00 94 GLU A O 1
ATOM 737 N N . VAL A 1 95 ? 7.362 12.632 -4.635 1.00 90.12 95 VAL A N 1
ATOM 738 C CA . VAL A 1 95 ? 8.778 12.311 -4.865 1.00 90.12 95 VAL A CA 1
ATOM 739 C C . VAL A 1 95 ? 8.916 11.228 -5.935 1.00 90.12 95 VAL A C 1
ATOM 741 O O . VAL A 1 95 ? 9.648 11.416 -6.908 1.00 90.12 95 VAL A O 1
ATOM 744 N N . ALA A 1 96 ? 8.174 10.126 -5.821 1.00 88.81 96 ALA A N 1
ATOM 745 C CA . ALA A 1 96 ? 8.212 9.045 -6.800 1.00 88.81 96 ALA A CA 1
ATOM 746 C C . ALA A 1 96 ? 7.720 9.490 -8.187 1.00 88.81 96 ALA A C 1
ATOM 748 O O . ALA A 1 96 ? 8.298 9.094 -9.198 1.00 88.81 96 ALA A O 1
ATOM 749 N N . GLY A 1 97 ? 6.693 10.343 -8.249 1.00 85.25 97 GLY A N 1
ATOM 750 C CA . GLY A 1 97 ? 6.190 10.919 -9.494 1.00 85.25 97 GLY A CA 1
ATOM 751 C C . GLY A 1 97 ? 7.233 11.787 -10.199 1.00 85.25 97 GLY A C 1
ATOM 752 O O . GLY A 1 97 ? 7.429 11.650 -11.407 1.00 85.25 97 GLY A O 1
ATOM 753 N N . SER A 1 98 ? 7.949 12.632 -9.451 1.00 83.56 98 SER A N 1
ATOM 754 C CA . SER A 1 98 ? 9.039 13.453 -9.997 1.00 83.56 98 SER A CA 1
ATOM 755 C C . SER A 1 98 ? 10.232 12.609 -10.469 1.00 83.56 98 SER A C 1
ATOM 757 O O . SER A 1 98 ? 10.751 12.829 -11.564 1.00 83.56 98 SER A O 1
ATOM 759 N N . ALA A 1 99 ? 10.614 11.579 -9.708 1.00 82.81 99 ALA A N 1
ATOM 760 C CA . ALA A 1 99 ? 11.665 10.644 -10.097 1.00 82.81 99 ALA A CA 1
ATOM 761 C C . ALA A 1 99 ? 11.283 9.846 -11.355 1.00 82.81 99 ALA A C 1
ATOM 763 O O . ALA A 1 99 ? 12.119 9.647 -12.235 1.00 82.81 99 ALA A O 1
ATOM 764 N N . ALA A 1 100 ? 10.014 9.445 -11.483 1.00 81.12 100 ALA A N 1
ATOM 765 C CA . ALA A 1 100 ? 9.506 8.744 -12.658 1.00 81.12 100 ALA A CA 1
ATOM 766 C C . ALA A 1 100 ? 9.546 9.604 -13.934 1.00 81.12 100 ALA A C 1
ATOM 768 O O . ALA A 1 100 ? 9.783 9.060 -15.009 1.00 81.12 100 ALA A O 1
ATOM 769 N N . ILE A 1 101 ? 9.382 10.931 -13.829 1.00 72.12 101 ILE A N 1
ATOM 770 C CA . ILE A 1 101 ? 9.610 11.861 -14.953 1.00 72.12 101 ILE A CA 1
ATOM 771 C C . ILE A 1 101 ? 11.087 11.840 -15.362 1.00 72.12 101 ILE A C 1
ATOM 773 O O . ILE A 1 101 ? 11.405 11.704 -16.535 1.00 72.12 101 ILE A O 1
ATOM 777 N N . GLY A 1 102 ? 12.008 11.890 -14.396 1.00 65.25 102 GLY A N 1
ATOM 778 C CA . GLY A 1 102 ? 13.446 11.817 -14.680 1.00 65.25 102 GLY A CA 1
ATOM 779 C C . GLY A 1 102 ? 13.907 10.482 -15.286 1.00 65.25 102 GLY A C 1
ATOM 780 O O . GLY A 1 102 ? 14.997 10.412 -15.865 1.00 65.25 102 GLY A O 1
ATOM 781 N N . LEU A 1 103 ? 13.090 9.432 -15.156 1.00 70.62 103 LEU A N 1
ATOM 782 C CA . LEU A 1 103 ? 13.376 8.106 -15.682 1.00 70.62 103 LEU A CA 1
ATOM 783 C C . LEU A 1 103 ? 13.014 7.921 -17.149 1.00 70.62 103 LEU A C 1
ATOM 785 O O . LEU A 1 103 ? 13.469 6.902 -17.651 1.00 70.62 103 LEU A O 1
ATOM 789 N N . GLU A 1 104 ? 12.262 8.835 -17.794 1.00 74.06 104 GLU A N 1
ATOM 790 C CA . GLU A 1 104 ? 11.774 8.778 -19.193 1.00 74.06 104 GLU A CA 1
ATOM 791 C C . GLU A 1 104 ? 12.505 7.732 -20.053 1.00 74.06 104 GLU A C 1
ATOM 793 O O . GLU A 1 104 ? 13.455 8.009 -20.792 1.00 74.06 104 GLU A O 1
ATOM 798 N N . ILE A 1 105 ? 12.083 6.471 -19.880 1.00 79.94 105 ILE A N 1
ATOM 799 C CA . ILE A 1 105 ? 12.892 5.310 -20.275 1.00 79.94 105 ILE A CA 1
ATOM 800 C C . ILE A 1 105 ? 13.039 5.323 -21.792 1.00 79.94 105 ILE A C 1
ATOM 802 O O . ILE A 1 105 ? 14.103 5.029 -22.328 1.00 79.94 105 ILE A O 1
ATOM 806 N N . ASP A 1 106 ? 11.994 5.760 -22.490 1.00 81.06 106 ASP A N 1
ATOM 807 C CA . ASP A 1 106 ? 12.001 5.883 -23.936 1.00 81.06 106 ASP A CA 1
ATOM 808 C C . ASP A 1 106 ? 13.038 6.893 -24.465 1.00 81.06 106 ASP A C 1
ATOM 810 O O . ASP A 1 106 ? 13.722 6.609 -25.455 1.00 81.06 106 ASP A O 1
ATOM 814 N N . GLU A 1 107 ? 13.237 8.026 -23.783 1.00 85.31 107 GLU A N 1
ATOM 815 C CA . GLU A 1 107 ? 14.264 9.002 -24.162 1.00 85.31 107 GLU A CA 1
ATOM 816 C C . GLU A 1 107 ? 15.663 8.387 -23.993 1.00 85.31 107 GLU A C 1
ATOM 818 O O . GLU A 1 107 ? 16.499 8.449 -24.899 1.00 85.31 107 GLU A O 1
ATOM 823 N N . ARG A 1 108 ? 15.890 7.673 -22.882 1.00 85.31 108 ARG A N 1
ATOM 824 C CA . ARG A 1 108 ? 17.155 6.969 -22.600 1.00 85.31 108 ARG A CA 1
ATOM 825 C C . ARG A 1 108 ? 17.451 5.833 -23.580 1.00 85.31 108 ARG A C 1
ATOM 827 O O . ARG A 1 108 ? 18.618 5.556 -23.854 1.00 85.31 108 ARG A O 1
ATOM 834 N N . LEU A 1 109 ? 16.422 5.200 -24.139 1.00 90.62 109 LEU A N 1
ATOM 835 C CA . LEU A 1 109 ? 16.562 4.128 -25.129 1.00 90.62 109 LEU A CA 1
ATOM 836 C C . LEU A 1 109 ? 16.799 4.644 -26.558 1.00 90.62 109 LEU A C 1
ATOM 838 O O . LEU A 1 109 ? 17.244 3.883 -27.421 1.00 90.62 109 LEU A O 1
ATOM 842 N N . THR A 1 110 ? 16.551 5.927 -26.832 1.00 91.50 110 THR A N 1
ATOM 843 C CA . THR A 1 110 ? 16.758 6.538 -28.157 1.00 91.50 110 THR A CA 1
ATOM 844 C C . THR A 1 110 ? 18.177 6.352 -28.719 1.00 91.50 110 THR A C 1
ATOM 846 O O . THR A 1 110 ? 18.286 5.835 -29.836 1.00 91.50 110 THR A O 1
ATOM 849 N N . PRO A 1 111 ? 19.268 6.677 -27.994 1.00 94.81 111 PRO A N 1
ATOM 850 C CA . PRO A 1 111 ? 20.628 6.467 -28.499 1.00 94.81 111 PRO A CA 1
ATOM 851 C C . PRO A 1 111 ? 20.957 4.988 -28.750 1.00 94.81 111 PRO A C 1
ATOM 853 O O . PRO A 1 111 ? 21.657 4.680 -29.711 1.00 94.81 111 PRO A O 1
ATOM 856 N N . ILE A 1 112 ? 20.404 4.063 -27.958 1.00 95.19 112 ILE A N 1
ATOM 857 C CA . ILE A 1 112 ? 20.595 2.615 -28.154 1.00 95.19 112 ILE A CA 1
ATOM 858 C C . ILE A 1 112 ? 19.931 2.167 -29.461 1.00 95.19 112 ILE A C 1
ATOM 860 O O . ILE A 1 112 ? 20.555 1.498 -30.287 1.00 95.19 112 ILE A O 1
ATOM 864 N N . ARG A 1 113 ? 18.686 2.596 -29.707 1.00 94.56 113 ARG A N 1
ATOM 865 C CA . ARG A 1 113 ? 17.980 2.310 -30.967 1.00 94.56 113 ARG A CA 1
ATOM 866 C C . ARG A 1 113 ? 18.698 2.904 -32.176 1.00 94.56 113 ARG A C 1
ATOM 868 O O . ARG A 1 113 ? 18.734 2.271 -33.231 1.00 94.56 113 ARG A O 1
ATOM 875 N N . GLN A 1 114 ? 19.263 4.101 -32.033 1.00 96.50 114 GLN A N 1
ATOM 876 C CA . GLN A 1 114 ? 20.047 4.739 -33.087 1.00 96.50 114 GLN A CA 1
ATOM 877 C C . GLN A 1 114 ? 21.348 3.979 -33.364 1.00 96.50 114 GLN A C 1
ATOM 879 O O . GLN A 1 114 ? 21.632 3.683 -34.523 1.00 96.50 114 GLN A O 1
ATOM 884 N N . GLY A 1 115 ? 22.088 3.590 -32.323 1.00 97.56 115 GLY A N 1
ATOM 885 C CA . GLY A 1 115 ? 23.278 2.750 -32.455 1.00 97.56 115 GLY A CA 1
ATOM 886 C C . GLY A 1 115 ? 22.978 1.433 -33.171 1.00 97.56 115 GLY A C 1
ATOM 887 O O . GLY A 1 115 ? 23.680 1.077 -34.111 1.00 97.56 115 GLY A O 1
ATOM 888 N N . ALA A 1 116 ? 21.877 0.761 -32.819 1.00 97.06 116 ALA A N 1
ATOM 889 C CA . ALA A 1 116 ? 21.463 -0.476 -33.481 1.00 97.06 116 ALA A CA 1
ATOM 890 C C . ALA A 1 116 ? 21.149 -0.290 -34.979 1.00 97.06 116 ALA A C 1
ATOM 892 O O . ALA A 1 116 ? 21.444 -1.172 -35.782 1.00 97.06 116 ALA A O 1
ATOM 893 N N . ARG A 1 117 ? 20.588 0.860 -35.384 1.00 96.12 117 ARG A N 1
ATOM 894 C CA . ARG A 1 117 ? 20.379 1.188 -36.809 1.00 96.12 117 ARG A CA 1
ATOM 895 C C . ARG A 1 117 ? 21.700 1.399 -37.544 1.00 96.12 117 ARG A C 1
ATOM 897 O O . ARG A 1 117 ? 21.888 0.819 -38.606 1.00 96.12 117 ARG A O 1
ATOM 904 N N . ILE A 1 118 ? 22.620 2.162 -36.954 1.00 98.00 118 ILE A N 1
ATOM 905 C CA . ILE A 1 118 ? 23.954 2.396 -37.528 1.00 98.00 118 ILE A CA 1
ATOM 906 C C . ILE A 1 118 ? 24.710 1.067 -37.681 1.00 98.00 118 ILE A C 1
ATOM 908 O O . ILE A 1 118 ? 25.310 0.811 -38.720 1.00 98.00 118 ILE A O 1
ATOM 912 N N . LEU A 1 119 ? 24.649 0.187 -36.678 1.00 97.50 119 LEU A N 1
ATOM 913 C CA . LEU A 1 119 ? 25.293 -1.127 -36.739 1.00 97.50 119 LEU A CA 1
ATOM 914 C C . LEU A 1 119 ? 24.690 -2.027 -37.825 1.00 97.50 119 LEU A C 1
ATOM 916 O O . LEU A 1 119 ? 25.444 -2.720 -38.503 1.00 97.50 119 LEU A O 1
ATOM 920 N N . LYS A 1 120 ? 23.373 -1.969 -38.060 1.00 96.62 120 LYS A N 1
ATOM 921 C CA . LYS A 1 120 ? 22.740 -2.648 -39.204 1.00 96.62 120 LYS A CA 1
ATOM 922 C C . LYS A 1 120 ? 23.238 -2.109 -40.545 1.00 96.62 120 LYS A C 1
ATOM 924 O O . LYS A 1 120 ? 23.520 -2.889 -41.449 1.00 96.62 120 LYS A O 1
ATOM 929 N N . GLU A 1 121 ? 23.397 -0.793 -40.680 1.00 97.62 121 GLU A N 1
ATOM 930 C CA . GLU A 1 121 ? 23.962 -0.192 -41.897 1.00 97.62 121 GLU A CA 1
ATOM 931 C C . GLU A 1 121 ? 25.415 -0.634 -42.135 1.00 97.62 121 GLU A C 1
ATOM 933 O O . GLU A 1 121 ? 25.797 -0.924 -43.270 1.00 97.62 121 GLU A O 1
ATOM 938 N N . ILE A 1 122 ? 26.220 -0.739 -41.073 1.00 97.19 122 ILE A N 1
ATOM 939 C CA . ILE A 1 122 ? 27.600 -1.244 -41.144 1.00 97.19 122 ILE A CA 1
ATOM 940 C C . ILE A 1 122 ? 27.617 -2.731 -41.518 1.00 97.19 122 ILE A C 1
ATOM 942 O O . ILE A 1 122 ? 28.355 -3.109 -42.426 1.00 97.19 122 ILE A O 1
ATOM 946 N N . SER A 1 123 ? 26.789 -3.555 -40.865 1.00 96.81 123 SER A N 1
ATOM 947 C CA . SER A 1 123 ? 26.621 -4.986 -41.167 1.00 96.81 123 SER A CA 1
ATOM 948 C C . SER A 1 123 ? 26.279 -5.197 -42.645 1.00 96.81 123 SER A C 1
ATOM 950 O O . SER A 1 123 ? 26.897 -6.013 -43.333 1.00 96.81 123 SER A O 1
ATOM 952 N N . TRP A 1 124 ? 25.374 -4.372 -43.176 1.00 96.69 124 TRP A N 1
ATOM 953 C CA . TRP A 1 124 ? 25.015 -4.380 -44.588 1.00 96.69 124 TRP A CA 1
ATOM 954 C C . TRP A 1 124 ? 26.189 -3.986 -45.504 1.00 96.69 124 TRP A C 1
ATOM 956 O O . TRP A 1 124 ? 26.507 -4.732 -46.429 1.00 96.69 124 TRP A O 1
ATOM 966 N N . ARG A 1 125 ? 26.905 -2.887 -45.213 1.00 97.19 125 ARG A N 1
ATOM 967 C CA . ARG A 1 125 ? 28.112 -2.468 -45.966 1.00 97.19 125 ARG A CA 1
ATOM 968 C C . ARG A 1 125 ? 29.200 -3.549 -45.968 1.00 97.19 125 ARG A C 1
ATOM 970 O O . ARG A 1 125 ? 29.873 -3.750 -46.973 1.00 97.19 125 ARG A O 1
ATOM 977 N N . TRP A 1 126 ? 29.399 -4.242 -44.848 1.00 96.06 126 TRP A N 1
ATOM 978 C CA . TRP A 1 126 ? 30.374 -5.333 -44.738 1.00 96.06 126 TRP A CA 1
ATOM 979 C C . TRP A 1 126 ? 30.017 -6.512 -45.636 1.00 96.06 126 TRP A C 1
ATOM 981 O O . TRP A 1 126 ? 30.903 -7.093 -46.271 1.00 96.06 126 TRP A O 1
ATOM 991 N N . ARG A 1 127 ? 28.723 -6.824 -45.738 1.00 94.25 127 ARG A N 1
ATOM 992 C CA . ARG A 1 127 ? 28.208 -7.837 -46.659 1.00 94.25 127 ARG A CA 1
ATOM 993 C C . ARG A 1 127 ? 28.491 -7.467 -48.118 1.00 94.25 127 ARG A C 1
ATOM 995 O O . ARG A 1 127 ? 28.920 -8.328 -48.878 1.00 94.25 127 ARG A O 1
ATOM 1002 N N . GLU A 1 128 ? 28.342 -6.193 -48.492 1.00 94.88 128 GLU A N 1
ATOM 1003 C CA . GLU A 1 128 ? 28.662 -5.711 -49.849 1.00 94.88 128 GLU A CA 1
ATOM 1004 C C . GLU A 1 128 ? 30.149 -5.844 -50.211 1.00 94.88 128 GLU A C 1
ATOM 1006 O O . GLU A 1 128 ? 30.486 -6.103 -51.364 1.00 94.88 128 GLU A O 1
ATOM 1011 N N . ILE A 1 129 ? 31.045 -5.692 -49.231 1.00 94.12 129 ILE A N 1
ATOM 1012 C CA . ILE A 1 129 ? 32.503 -5.770 -49.430 1.00 94.12 129 ILE A CA 1
ATOM 1013 C C . ILE A 1 129 ? 32.999 -7.236 -49.460 1.00 94.12 129 ILE A C 1
ATOM 1015 O O . ILE A 1 129 ? 34.161 -7.494 -49.771 1.00 94.12 129 ILE A O 1
ATOM 1019 N N . GLY A 1 130 ? 32.118 -8.214 -49.212 1.00 92.00 130 GLY A N 1
ATOM 1020 C CA . GLY A 1 130 ? 32.429 -9.647 -49.294 1.00 92.00 130 GLY A CA 1
ATOM 1021 C C . GLY A 1 130 ? 32.813 -10.294 -47.960 1.00 92.00 130 GLY A C 1
ATOM 1022 O O . GLY A 1 130 ? 33.555 -11.274 -47.947 1.00 92.00 130 GLY A O 1
ATOM 1023 N N . THR A 1 131 ? 32.330 -9.753 -46.837 1.00 90.12 131 THR A N 1
ATOM 1024 C CA . THR A 1 131 ? 32.512 -10.354 -45.500 1.00 90.12 131 THR A CA 1
ATOM 1025 C C . THR A 1 131 ? 31.646 -11.617 -45.349 1.00 90.12 131 THR A C 1
ATOM 1027 O O . THR A 1 131 ? 30.641 -11.762 -46.045 1.00 90.12 131 THR A O 1
ATOM 1030 N N . ASP A 1 132 ? 32.018 -12.536 -44.445 1.00 95.31 132 ASP A N 1
ATOM 1031 C CA . ASP A 1 132 ? 31.255 -13.764 -44.161 1.00 95.31 132 ASP A CA 1
ATOM 1032 C C . ASP A 1 132 ? 29.797 -13.441 -43.786 1.00 95.31 132 ASP A C 1
ATOM 1034 O O . ASP A 1 132 ? 29.515 -12.834 -42.748 1.00 95.31 132 ASP A O 1
ATOM 1038 N N . ALA A 1 133 ? 28.869 -13.889 -44.636 1.00 92.88 133 ALA A N 1
ATOM 1039 C CA . ALA A 1 133 ? 27.437 -13.668 -44.486 1.00 92.88 133 ALA A CA 1
ATOM 1040 C C . ALA A 1 133 ? 26.896 -14.203 -43.154 1.00 92.88 133 ALA A C 1
ATOM 1042 O O . ALA A 1 133 ? 26.032 -13.563 -42.560 1.00 92.88 133 ALA A O 1
ATOM 1043 N N . ARG A 1 134 ? 27.448 -15.312 -42.642 1.00 95.94 134 ARG A N 1
ATOM 1044 C CA . ARG A 1 134 ? 27.007 -15.914 -41.377 1.00 95.94 134 ARG A CA 1
ATOM 1045 C C . ARG A 1 134 ? 27.263 -14.989 -40.188 1.00 95.94 134 ARG A C 1
ATOM 1047 O O . ARG A 1 134 ? 26.469 -14.950 -39.252 1.00 95.94 134 ARG A O 1
ATOM 1054 N N . ILE A 1 135 ? 28.373 -14.248 -40.215 1.00 94.62 135 ILE A N 1
ATOM 1055 C CA . ILE A 1 135 ? 28.719 -13.285 -39.162 1.00 94.62 135 ILE A CA 1
ATOM 1056 C C . ILE A 1 135 ? 27.741 -12.109 -39.199 1.00 94.62 135 ILE A C 1
ATOM 1058 O O . ILE A 1 135 ? 27.212 -11.726 -38.157 1.00 94.62 135 ILE A O 1
ATOM 1062 N N . CYS A 1 136 ? 27.456 -11.574 -40.389 1.00 96.25 136 CYS A N 1
ATOM 1063 C CA . CYS A 1 136 ? 26.472 -10.505 -40.561 1.00 96.25 136 CYS A CA 1
ATOM 1064 C C . CYS A 1 136 ? 25.064 -10.941 -40.113 1.00 96.25 136 CYS A C 1
ATOM 1066 O O . CYS A 1 136 ? 24.399 -10.186 -39.412 1.00 96.25 136 CYS A O 1
ATOM 1068 N N . ASP A 1 137 ? 24.636 -12.169 -40.430 1.00 95.94 137 ASP A N 1
ATOM 1069 C CA . ASP A 1 137 ? 23.327 -12.700 -40.013 1.00 95.94 137 ASP A CA 1
ATOM 1070 C C . ASP A 1 137 ? 23.204 -12.796 -38.483 1.00 95.94 137 ASP A C 1
ATOM 1072 O O . ASP A 1 137 ? 22.165 -12.461 -37.912 1.00 95.94 137 ASP A O 1
ATOM 1076 N N . LEU A 1 138 ? 24.280 -13.204 -37.800 1.00 97.62 138 LEU A N 1
ATOM 1077 C CA . LEU A 1 138 ? 24.309 -13.267 -36.338 1.00 97.62 138 LEU A CA 1
ATOM 1078 C C . LEU A 1 138 ? 24.271 -11.869 -35.707 1.00 97.62 138 LEU A C 1
ATOM 1080 O O . LEU A 1 138 ? 23.564 -11.669 -34.719 1.00 97.62 138 LEU A O 1
ATOM 1084 N N . ILE A 1 139 ? 24.991 -10.898 -36.278 1.00 96.31 139 ILE A N 1
ATOM 1085 C CA . ILE A 1 139 ? 24.931 -9.495 -35.841 1.00 96.31 139 ILE A CA 1
ATOM 1086 C C . ILE A 1 139 ? 23.505 -8.961 -35.996 1.00 96.31 139 ILE A C 1
ATOM 1088 O O . ILE A 1 139 ? 22.960 -8.403 -35.045 1.00 96.31 139 ILE A O 1
ATOM 1092 N N . ASP A 1 140 ? 22.879 -9.170 -37.154 1.00 96.81 140 ASP A N 1
ATOM 1093 C CA . ASP A 1 140 ? 21.532 -8.673 -37.435 1.00 96.81 140 ASP A CA 1
ATOM 1094 C C . ASP A 1 140 ? 20.500 -9.280 -36.465 1.00 96.81 140 ASP A C 1
ATOM 1096 O O . ASP A 1 140 ? 19.703 -8.538 -35.885 1.00 96.81 140 ASP A O 1
ATOM 1100 N N . ALA A 1 141 ? 20.589 -10.587 -36.184 1.00 97.56 141 ALA A N 1
ATOM 1101 C CA . ALA A 1 141 ? 19.732 -11.266 -35.210 1.00 97.56 141 ALA A CA 1
ATOM 1102 C C . ALA A 1 141 ? 19.885 -10.709 -33.781 1.00 97.56 141 ALA A C 1
ATOM 1104 O O . ALA A 1 141 ? 18.895 -10.519 -33.071 1.00 97.56 141 ALA A O 1
ATOM 1105 N N . GLN A 1 142 ? 21.114 -10.405 -33.347 1.00 97.81 142 GLN A N 1
ATOM 1106 C CA . GLN A 1 142 ? 21.351 -9.784 -32.038 1.00 97.81 142 GLN A CA 1
ATOM 1107 C C . GLN A 1 142 ? 20.830 -8.343 -31.986 1.00 97.81 142 GLN A C 1
ATOM 1109 O O . GLN A 1 142 ? 20.237 -7.927 -30.989 1.00 97.81 142 GLN A O 1
ATOM 1114 N N . LEU A 1 143 ? 20.997 -7.576 -33.066 1.00 98.06 143 LEU A N 1
ATOM 1115 C CA . LEU A 1 143 ? 20.465 -6.217 -33.161 1.00 98.06 143 LEU A CA 1
ATOM 1116 C C . LEU A 1 143 ? 18.929 -6.206 -33.142 1.00 98.06 143 LEU A C 1
ATOM 1118 O O . LEU A 1 143 ? 18.348 -5.323 -32.509 1.00 98.06 143 LEU A O 1
ATOM 1122 N N . ASP A 1 144 ? 18.274 -7.190 -33.764 1.00 97.81 144 ASP A N 1
ATOM 1123 C CA . ASP A 1 144 ? 16.823 -7.393 -33.669 1.00 97.81 144 ASP A CA 1
ATOM 1124 C C . ASP A 1 144 ? 16.381 -7.686 -32.230 1.00 97.81 144 ASP A C 1
ATOM 1126 O O . ASP A 1 144 ? 15.452 -7.047 -31.728 1.00 97.81 144 ASP A O 1
ATOM 1130 N N . ALA A 1 145 ? 17.084 -8.577 -31.525 1.00 97.31 145 ALA A N 1
ATOM 1131 C CA . ALA A 1 145 ? 16.798 -8.885 -30.124 1.00 97.31 145 ALA A CA 1
ATOM 1132 C C . ALA A 1 145 ? 16.944 -7.651 -29.207 1.00 97.31 145 ALA A C 1
ATOM 1134 O O . ALA A 1 145 ? 16.098 -7.410 -28.337 1.00 97.31 145 ALA A O 1
ATOM 1135 N N . ILE A 1 146 ? 17.972 -6.822 -29.428 1.00 96.06 146 ILE A N 1
ATOM 1136 C CA . ILE A 1 146 ? 18.179 -5.562 -28.693 1.00 96.06 146 ILE A CA 1
ATOM 1137 C C . ILE A 1 146 ? 17.042 -4.575 -28.975 1.00 96.06 146 ILE A C 1
ATOM 1139 O O . ILE A 1 146 ? 16.498 -3.968 -28.047 1.00 96.06 146 ILE A O 1
ATOM 1143 N N . GLN A 1 147 ? 16.665 -4.404 -30.245 1.00 94.81 147 GLN A N 1
ATOM 1144 C CA . GLN A 1 147 ? 15.593 -3.490 -30.645 1.00 94.81 147 GLN A CA 1
ATOM 1145 C C . GLN A 1 147 ? 14.242 -3.908 -30.055 1.00 94.81 147 GLN A C 1
ATOM 1147 O O . GLN A 1 147 ? 13.511 -3.056 -29.540 1.00 94.81 147 GLN A O 1
ATOM 1152 N N . GLU A 1 148 ? 13.934 -5.204 -30.067 1.00 95.88 148 GLU A N 1
ATOM 1153 C CA . GLU A 1 148 ? 12.717 -5.759 -29.477 1.00 95.88 148 GLU A CA 1
ATOM 1154 C C . GLU A 1 148 ? 12.691 -5.587 -27.950 1.00 95.88 148 GLU A C 1
ATOM 1156 O O . GLU A 1 148 ? 11.689 -5.126 -27.399 1.00 95.88 148 GLU A O 1
ATOM 1161 N N . SER A 1 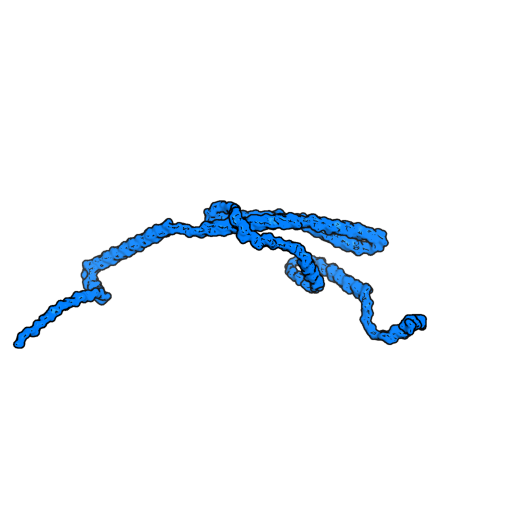149 ? 13.813 -5.830 -27.267 1.00 94.19 149 SER A N 1
ATOM 1162 C CA . SER A 1 149 ? 13.942 -5.594 -25.820 1.00 94.19 149 SER A CA 1
ATOM 1163 C C . SER A 1 149 ? 13.722 -4.120 -25.462 1.00 94.19 149 SER A C 1
ATOM 1165 O O . SER A 1 149 ? 12.946 -3.800 -24.560 1.00 94.19 149 SER A O 1
ATOM 1167 N N . CYS A 1 150 ? 14.317 -3.193 -26.222 1.00 92.94 150 CYS A N 1
ATOM 1168 C CA . CYS A 1 150 ? 14.086 -1.756 -26.046 1.00 92.94 150 CYS A CA 1
ATOM 1169 C C . CYS A 1 150 ? 12.607 -1.389 -26.259 1.00 92.94 150 CYS A C 1
ATOM 1171 O O . CYS A 1 150 ? 12.054 -0.567 -25.530 1.00 92.94 150 CYS A O 1
ATOM 1173 N N . ARG A 1 151 ? 11.940 -2.007 -27.241 1.00 90.12 151 ARG A N 1
ATOM 1174 C CA . ARG A 1 151 ? 10.510 -1.796 -27.512 1.00 90.12 151 ARG A CA 1
ATOM 1175 C C . ARG A 1 151 ? 9.627 -2.293 -26.365 1.00 90.12 151 ARG A C 1
ATOM 1177 O O . ARG A 1 151 ? 8.572 -1.715 -26.118 1.00 90.12 151 ARG A O 1
ATOM 1184 N N . GLN A 1 152 ? 10.005 -3.382 -25.701 1.00 90.38 152 GLN A N 1
ATOM 1185 C CA . GLN A 1 152 ? 9.286 -3.908 -24.538 1.00 90.38 152 GLN A CA 1
ATOM 1186 C C . GLN A 1 152 ? 9.488 -3.023 -23.306 1.00 90.38 152 GLN A C 1
ATOM 1188 O O . GLN A 1 152 ? 8.509 -2.681 -22.651 1.00 90.38 152 GLN A O 1
ATOM 1193 N N . LEU A 1 153 ? 10.717 -2.571 -23.050 1.00 87.81 153 LEU A N 1
ATOM 1194 C CA . LEU A 1 153 ? 11.013 -1.644 -21.954 1.00 87.81 153 LEU A CA 1
ATOM 1195 C C . LEU A 1 153 ? 10.281 -0.307 -22.112 1.00 87.81 153 LEU A C 1
ATOM 1197 O O . LEU A 1 153 ? 9.728 0.202 -21.144 1.00 87.81 153 LEU A O 1
ATOM 1201 N N . ALA A 1 154 ? 10.186 0.219 -23.335 1.00 85.50 154 ALA A N 1
ATOM 1202 C CA . ALA A 1 154 ? 9.438 1.447 -23.612 1.00 85.50 154 ALA A CA 1
ATOM 1203 C C . ALA A 1 154 ? 7.917 1.318 -23.383 1.00 85.50 154 ALA A C 1
ATOM 1205 O O . ALA A 1 154 ? 7.238 2.327 -23.223 1.00 85.50 154 ALA A O 1
ATOM 1206 N N . LYS A 1 155 ? 7.361 0.096 -23.361 1.00 84.75 155 LYS A N 1
ATOM 1207 C CA . LYS A 1 155 ? 5.941 -0.141 -23.035 1.00 84.75 155 LYS A CA 1
ATOM 1208 C C . LYS A 1 155 ? 5.653 -0.106 -21.534 1.00 84.75 155 LYS A C 1
ATOM 1210 O O . LYS A 1 155 ? 4.485 -0.032 -21.158 1.00 84.75 155 LYS A O 1
ATOM 1215 N N . VAL A 1 156 ? 6.674 -0.210 -20.683 1.00 84.38 156 VAL A N 1
ATOM 1216 C CA . VAL A 1 156 ? 6.497 -0.187 -19.230 1.00 84.38 156 VAL A CA 1
ATOM 1217 C C . VAL A 1 156 ? 6.284 1.258 -18.794 1.00 84.38 156 VAL A C 1
ATOM 1219 O O . VAL A 1 156 ? 7.229 2.033 -18.669 1.00 84.38 156 VAL A O 1
ATOM 1222 N N . ASP A 1 157 ? 5.026 1.621 -18.553 1.00 82.12 157 ASP A N 1
ATOM 1223 C CA . ASP A 1 157 ? 4.685 2.917 -17.975 1.00 82.12 157 ASP A CA 1
ATOM 1224 C C . ASP A 1 157 ? 4.850 2.875 -16.449 1.00 82.12 157 ASP A C 1
ATOM 1226 O O . ASP A 1 157 ? 3.897 2.722 -15.678 1.00 82.12 157 ASP A O 1
ATOM 1230 N N . THR A 1 158 ? 6.106 2.988 -16.013 1.00 82.94 158 THR A N 1
ATOM 1231 C CA . THR A 1 158 ? 6.488 3.010 -14.595 1.00 82.94 158 THR A CA 1
ATOM 1232 C C . THR A 1 158 ? 5.763 4.118 -13.831 1.00 82.94 158 THR A C 1
ATOM 1234 O O . THR A 1 158 ? 5.425 3.938 -12.661 1.00 82.94 158 THR A O 1
ATOM 1237 N N . ARG A 1 159 ? 5.473 5.249 -14.487 1.00 83.50 159 ARG A N 1
ATOM 1238 C CA . ARG A 1 159 ? 4.770 6.380 -13.878 1.00 83.50 159 ARG A CA 1
ATOM 1239 C C . ARG A 1 159 ? 3.325 6.017 -13.562 1.00 83.50 159 ARG A C 1
ATOM 1241 O O . ARG A 1 159 ? 2.881 6.232 -12.435 1.00 83.50 159 ARG A O 1
ATOM 1248 N N . THR A 1 160 ? 2.607 5.456 -14.529 1.00 86.69 160 THR A N 1
ATOM 1249 C CA . THR A 1 160 ? 1.217 5.029 -14.328 1.00 86.69 160 THR A CA 1
ATOM 1250 C C . THR A 1 160 ? 1.124 3.890 -13.312 1.00 86.69 160 THR A C 1
ATOM 1252 O O . THR A 1 160 ? 0.240 3.907 -12.455 1.00 86.69 160 THR A O 1
ATOM 1255 N N . ALA A 1 161 ? 2.068 2.944 -13.330 1.00 87.94 161 ALA A N 1
ATOM 1256 C CA . ALA A 1 161 ? 2.133 1.867 -12.341 1.00 87.94 161 ALA A CA 1
ATOM 1257 C C . ALA A 1 161 ? 2.364 2.386 -10.906 1.00 87.94 161 ALA A C 1
ATOM 1259 O O . ALA A 1 161 ? 1.659 1.972 -9.985 1.00 87.94 161 ALA A O 1
ATOM 1260 N N . LEU A 1 162 ? 3.300 3.327 -10.715 1.00 90.56 162 LEU A N 1
ATOM 1261 C CA . LEU A 1 162 ? 3.536 3.985 -9.423 1.00 90.56 162 LEU A CA 1
ATOM 1262 C C . LEU A 1 162 ? 2.296 4.743 -8.948 1.00 90.56 162 LEU A C 1
ATOM 1264 O O . LEU A 1 162 ? 1.876 4.565 -7.807 1.00 90.56 162 LEU A O 1
ATOM 1268 N N . ALA A 1 163 ? 1.679 5.545 -9.821 1.00 90.50 163 ALA A N 1
ATOM 1269 C CA . ALA A 1 163 ? 0.473 6.297 -9.485 1.00 90.50 163 ALA A CA 1
ATOM 1270 C C . ALA A 1 163 ? -0.662 5.373 -9.012 1.00 90.50 163 ALA A C 1
ATOM 1272 O O . ALA A 1 163 ? -1.262 5.625 -7.969 1.00 90.50 163 ALA A O 1
ATOM 1273 N N . ALA A 1 164 ? -0.901 4.265 -9.719 1.00 93.44 164 ALA A N 1
ATOM 1274 C CA . ALA A 1 164 ? -1.901 3.273 -9.329 1.00 93.44 164 ALA A CA 1
ATOM 1275 C C . ALA A 1 164 ? -1.592 2.620 -7.968 1.00 93.44 164 ALA A C 1
ATOM 1277 O O . ALA A 1 164 ? -2.498 2.424 -7.158 1.00 93.44 164 ALA A O 1
ATOM 1278 N N . ALA A 1 165 ? -0.322 2.315 -7.685 1.00 95.62 165 ALA A N 1
ATOM 1279 C CA . ALA A 1 165 ? 0.087 1.752 -6.399 1.00 95.62 165 ALA A CA 1
ATOM 1280 C C . ALA A 1 165 ? -0.143 2.732 -5.234 1.00 95.62 165 ALA A C 1
ATOM 1282 O O . ALA A 1 165 ? -0.643 2.331 -4.180 1.00 95.62 165 ALA A O 1
ATOM 1283 N N . PHE A 1 166 ? 0.169 4.019 -5.421 1.00 96.50 166 PHE A N 1
ATOM 1284 C CA . PHE A 1 166 ? -0.110 5.046 -4.414 1.00 96.50 166 PHE A CA 1
ATOM 1285 C C . PHE A 1 166 ? -1.612 5.251 -4.196 1.00 96.50 166 PHE A C 1
ATOM 1287 O O . PHE A 1 166 ? -2.039 5.329 -3.046 1.00 96.50 166 PHE A O 1
ATOM 1294 N N . GLU A 1 167 ? -2.431 5.244 -5.251 1.00 95.50 167 GLU A N 1
ATOM 1295 C CA . GLU A 1 167 ? -3.896 5.290 -5.114 1.00 95.50 167 GLU A CA 1
ATOM 1296 C C . GLU A 1 167 ? -4.469 4.091 -4.345 1.00 95.50 167 GLU A C 1
ATOM 1298 O O . GLU A 1 167 ? -5.381 4.241 -3.526 1.00 95.50 167 GLU A O 1
ATOM 1303 N N . LEU A 1 168 ? -3.905 2.897 -4.535 1.00 96.81 168 LEU A N 1
ATOM 1304 C CA . LEU A 1 168 ? -4.300 1.722 -3.761 1.00 96.81 168 LEU A CA 1
ATOM 1305 C C . LEU A 1 168 ? -3.978 1.891 -2.268 1.00 96.81 168 LEU A C 1
ATOM 1307 O O . LEU A 1 168 ? -4.814 1.578 -1.419 1.00 96.81 168 LEU A O 1
ATOM 1311 N N . MET A 1 169 ? -2.790 2.410 -1.937 1.00 96.00 169 MET A N 1
ATOM 1312 C CA . MET A 1 169 ? -2.403 2.687 -0.547 1.00 96.00 169 MET A CA 1
ATOM 1313 C C . MET A 1 169 ? -3.324 3.726 0.097 1.00 96.00 169 MET A C 1
ATOM 1315 O O . MET A 1 169 ? -3.800 3.509 1.209 1.00 96.00 169 MET A O 1
ATOM 1319 N N . ARG A 1 170 ? -3.632 4.807 -0.626 1.00 94.44 170 ARG A N 1
ATOM 1320 C CA . ARG A 1 170 ? -4.596 5.840 -0.220 1.00 94.44 170 ARG A CA 1
ATOM 1321 C C . ARG A 1 170 ? -5.955 5.241 0.126 1.00 94.44 170 ARG A C 1
ATOM 1323 O O . ARG A 1 170 ? -6.416 5.378 1.255 1.00 94.44 170 ARG A O 1
ATOM 1330 N N . THR A 1 171 ? -6.525 4.486 -0.812 1.00 94.81 171 THR A N 1
ATOM 1331 C CA . THR A 1 171 ? -7.816 3.805 -0.643 1.00 94.81 171 THR A CA 1
ATOM 1332 C C . THR A 1 171 ? -7.809 2.873 0.568 1.00 94.81 171 THR A C 1
ATOM 1334 O O . THR A 1 171 ? -8.782 2.813 1.316 1.00 94.81 171 THR A O 1
ATOM 1337 N N . ARG A 1 172 ? -6.706 2.146 0.802 1.00 95.00 172 ARG A N 1
ATOM 1338 C CA . ARG A 1 172 ? -6.607 1.234 1.947 1.00 95.00 172 ARG A CA 1
ATOM 1339 C C . ARG A 1 172 ? -6.529 1.974 3.282 1.00 95.00 172 ARG A C 1
ATOM 1341 O O . ARG A 1 172 ? -7.124 1.504 4.245 1.00 95.00 172 ARG A O 1
ATOM 1348 N N . ILE A 1 173 ? -5.817 3.098 3.342 1.00 93.69 173 ILE A N 1
ATOM 1349 C CA . ILE A 1 173 ? -5.740 3.948 4.540 1.00 93.69 173 ILE A CA 1
ATOM 1350 C C . ILE A 1 173 ? -7.116 4.537 4.864 1.00 93.69 173 ILE A C 1
ATOM 1352 O O . ILE A 1 173 ? -7.531 4.508 6.021 1.00 93.69 173 ILE A O 1
ATOM 1356 N N . ASP A 1 174 ? -7.840 4.997 3.845 1.00 90.38 174 ASP A N 1
ATOM 1357 C CA . ASP A 1 174 ? -9.178 5.567 4.012 1.00 90.38 174 ASP A CA 1
ATOM 1358 C C . ASP A 1 174 ? -10.176 4.491 4.483 1.00 90.38 174 ASP A C 1
ATOM 1360 O O . ASP A 1 174 ? -10.902 4.706 5.451 1.00 90.38 174 ASP A O 1
ATOM 1364 N N . ALA A 1 175 ? -10.127 3.283 3.905 1.00 91.75 175 ALA A N 1
ATOM 1365 C CA . ALA A 1 175 ? -10.935 2.147 4.360 1.00 91.75 175 ALA A CA 1
ATOM 1366 C C . ALA A 1 175 ? -10.634 1.747 5.817 1.00 91.75 175 ALA A C 1
ATOM 1368 O O . ALA A 1 175 ? -11.549 1.461 6.583 1.00 91.75 175 ALA A O 1
ATOM 1369 N N . LEU A 1 176 ? -9.359 1.761 6.229 1.00 91.00 176 LEU A N 1
ATOM 1370 C CA . LEU A 1 176 ? -8.981 1.498 7.622 1.00 91.00 176 LEU A CA 1
ATOM 1371 C C . LEU A 1 176 ? -9.521 2.573 8.574 1.00 91.00 176 LEU A C 1
ATOM 1373 O O . LEU A 1 176 ? -9.863 2.256 9.711 1.00 91.00 176 LEU A O 1
ATOM 1377 N N . ALA A 1 177 ? -9.618 3.829 8.138 1.00 89.12 177 ALA A N 1
ATOM 1378 C CA . ALA A 1 177 ? -10.232 4.883 8.939 1.00 89.12 177 ALA A CA 1
ATOM 1379 C C . ALA A 1 177 ? -11.738 4.641 9.122 1.00 89.12 177 ALA A C 1
ATOM 1381 O O . ALA A 1 177 ? -12.237 4.695 10.247 1.00 89.12 177 ALA A O 1
ATOM 1382 N N . GLU A 1 178 ? -12.439 4.299 8.038 1.00 88.38 178 GLU A N 1
ATOM 1383 C CA . GLU A 1 178 ? -13.873 3.989 8.061 1.00 88.38 178 GLU A CA 1
ATOM 1384 C C . GLU A 1 178 ? -14.194 2.768 8.937 1.00 88.38 178 GLU A C 1
ATOM 1386 O O . GLU A 1 178 ? -15.116 2.825 9.752 1.00 88.38 178 GLU A O 1
ATOM 1391 N N . GLU A 1 179 ? -13.405 1.690 8.835 1.00 88.50 179 GLU A N 1
ATOM 1392 C CA . GLU A 1 179 ? -13.543 0.479 9.664 1.00 88.50 179 GLU A CA 1
ATOM 1393 C C . GLU A 1 179 ? -13.434 0.782 11.173 1.00 88.50 179 GLU A C 1
ATOM 1395 O O . GLU A 1 179 ? -14.044 0.090 11.988 1.00 88.50 179 GLU A O 1
ATOM 1400 N N . ASN A 1 180 ? -12.700 1.835 11.548 1.00 86.00 180 ASN A N 1
ATOM 1401 C CA . ASN A 1 180 ? -12.528 2.277 12.934 1.00 86.00 180 ASN A CA 1
ATOM 1402 C C . ASN A 1 180 ? -13.473 3.432 13.329 1.00 86.00 180 ASN A C 1
ATOM 1404 O O . ASN A 1 180 ? -13.290 4.038 14.381 1.00 86.00 180 ASN A O 1
ATOM 1408 N N . GLY A 1 181 ? -14.486 3.749 12.510 1.00 82.50 181 GLY A N 1
ATOM 1409 C CA . GLY A 1 181 ? -15.482 4.785 12.809 1.00 82.50 181 GLY A CA 1
ATOM 1410 C C . GLY A 1 181 ? -14.940 6.218 12.764 1.00 82.50 181 GLY A C 1
ATOM 1411 O O . GLY A 1 181 ? -15.553 7.130 13.322 1.00 82.50 181 GLY A O 1
ATOM 1412 N N . LEU A 1 182 ? -13.792 6.427 12.117 1.00 78.94 182 LEU A N 1
ATOM 1413 C CA . LEU A 1 182 ? -13.145 7.729 12.015 1.00 78.94 182 LEU A CA 1
ATOM 1414 C C . LEU A 1 182 ? -13.723 8.528 10.847 1.00 78.94 182 LEU A C 1
ATOM 1416 O O . LEU A 1 182 ? -14.095 7.985 9.808 1.00 78.94 182 LEU A O 1
ATOM 1420 N N . ALA A 1 183 ? -13.787 9.849 11.016 1.00 74.19 183 ALA A N 1
ATOM 1421 C CA . ALA A 1 183 ? -14.150 10.753 9.931 1.00 74.19 183 ALA A CA 1
ATOM 1422 C C . ALA A 1 183 ? -13.131 10.652 8.774 1.00 74.19 183 ALA A C 1
ATOM 1424 O O . ALA A 1 183 ? -11.975 10.294 9.021 1.00 74.19 183 ALA A O 1
ATOM 1425 N N . PRO A 1 184 ? -13.515 11.024 7.535 1.00 67.81 184 PRO A N 1
ATOM 1426 C CA . PRO A 1 184 ? -12.608 11.001 6.393 1.00 67.81 184 PRO A CA 1
ATOM 1427 C C . PRO A 1 184 ? -11.302 11.725 6.718 1.00 67.81 184 PRO A C 1
ATOM 1429 O O . PRO A 1 184 ? -11.316 12.901 7.106 1.00 67.81 184 PRO A O 1
ATOM 1432 N N . LEU A 1 185 ? -10.182 11.013 6.575 1.00 67.50 185 LEU A N 1
ATOM 1433 C CA . LEU A 1 185 ? -8.857 11.554 6.843 1.00 67.50 185 LEU A CA 1
ATOM 1434 C C . LEU A 1 185 ? -8.606 12.703 5.870 1.00 67.50 185 LEU A C 1
ATOM 1436 O O . LEU A 1 185 ? -8.443 12.508 4.667 1.00 67.50 185 LEU A O 1
ATOM 1440 N N . LYS A 1 186 ? -8.593 13.933 6.386 1.00 61.91 186 LYS A N 1
ATOM 1441 C CA . LYS A 1 186 ? -8.125 15.066 5.594 1.00 61.91 186 LYS A CA 1
ATOM 1442 C C . LYS A 1 186 ? -6.607 14.959 5.451 1.00 61.91 186 LYS A C 1
ATOM 1444 O O . LYS A 1 186 ? -5.945 14.638 6.440 1.00 61.91 186 LYS A O 1
ATOM 1449 N N . PRO A 1 187 ? -6.044 15.266 4.270 1.00 56.09 187 PRO A N 1
ATOM 1450 C CA . PRO A 1 187 ? -4.603 15.406 4.136 1.00 56.09 187 PRO A CA 1
ATOM 1451 C C . PRO A 1 187 ? -4.131 16.468 5.136 1.00 56.09 187 PRO A C 1
ATOM 1453 O O . PRO A 1 187 ? -4.547 17.627 5.077 1.00 56.09 187 PRO A O 1
ATOM 1456 N N . SER A 1 188 ? -3.335 16.039 6.117 1.00 51.34 188 SER A N 1
ATOM 1457 C CA . SER A 1 188 ? -2.797 16.925 7.144 1.00 51.34 188 SER A CA 1
ATOM 1458 C C . SER A 1 188 ? -1.676 17.761 6.536 1.00 51.34 188 SER A C 1
ATOM 1460 O O . SER A 1 188 ? -0.655 17.217 6.108 1.00 51.34 188 SER A O 1
ATOM 1462 N N . ALA A 1 189 ? -1.877 19.079 6.499 1.00 53.75 189 ALA A N 1
ATOM 1463 C CA . ALA A 1 189 ? -0.879 20.042 6.043 1.00 53.75 189 ALA A CA 1
ATOM 1464 C C . ALA A 1 189 ? 0.295 20.195 7.035 1.00 53.75 189 ALA A C 1
ATOM 1466 O O . ALA A 1 189 ? 1.382 20.590 6.625 1.00 53.75 189 ALA A O 1
ATOM 1467 N N . ASP A 1 190 ? 0.101 19.837 8.311 1.00 47.38 190 ASP A N 1
ATOM 1468 C CA . ASP A 1 190 ? 1.079 20.079 9.385 1.00 47.38 190 ASP A CA 1
ATOM 1469 C C . ASP A 1 190 ? 2.127 18.963 9.549 1.00 47.38 190 ASP A C 1
ATOM 1471 O O . ASP A 1 190 ? 3.211 19.209 10.071 1.00 47.38 190 ASP A O 1
ATOM 1475 N N . ALA A 1 191 ? 1.879 17.747 9.046 1.00 48.94 191 ALA A N 1
ATOM 1476 C CA . ALA A 1 191 ? 2.857 16.649 9.118 1.00 48.94 191 ALA A CA 1
ATOM 1477 C C . ALA A 1 191 ? 4.041 16.808 8.133 1.00 48.94 191 ALA A C 1
ATOM 1479 O O . ALA A 1 191 ? 4.990 16.024 8.162 1.00 48.94 191 ALA A O 1
ATOM 1480 N N . ALA A 1 192 ? 4.009 17.828 7.267 1.00 45.09 192 ALA A N 1
ATOM 1481 C CA . ALA A 1 192 ? 5.051 18.118 6.281 1.00 45.09 192 ALA A CA 1
ATOM 1482 C C . ALA A 1 192 ? 6.353 18.681 6.890 1.00 45.09 192 ALA A C 1
ATOM 1484 O O . ALA A 1 192 ? 7.380 18.729 6.209 1.00 45.09 192 ALA A O 1
ATOM 1485 N N . ALA A 1 193 ? 6.337 19.106 8.158 1.00 46.22 193 ALA A N 1
ATOM 1486 C CA . ALA A 1 193 ? 7.483 19.767 8.782 1.00 46.22 193 ALA A CA 1
ATOM 1487 C C . ALA A 1 193 ? 8.547 18.796 9.337 1.00 46.22 193 ALA A C 1
ATOM 1489 O O . ALA A 1 193 ? 9.733 19.121 9.301 1.00 46.22 193 ALA A O 1
ATOM 1490 N N . ASP A 1 194 ? 8.169 17.590 9.778 1.00 44.03 194 ASP A N 1
ATOM 1491 C CA . ASP A 1 194 ? 9.066 16.734 10.579 1.00 44.03 194 ASP A CA 1
ATOM 1492 C C . ASP A 1 194 ? 9.896 15.711 9.775 1.00 44.03 194 ASP A C 1
ATOM 1494 O O . ASP A 1 194 ? 10.794 15.074 10.325 1.00 44.03 194 ASP A O 1
ATOM 1498 N N . LEU A 1 195 ? 9.674 15.575 8.461 1.00 43.28 195 LEU A N 1
ATOM 1499 C CA . LEU A 1 195 ? 10.451 14.668 7.589 1.00 43.28 195 LEU A CA 1
ATOM 1500 C C . LEU A 1 195 ? 11.350 15.382 6.566 1.00 43.28 195 LEU A C 1
ATOM 1502 O O . LEU A 1 195 ? 12.057 14.727 5.795 1.00 43.28 195 LEU A O 1
ATOM 1506 N N . HIS A 1 196 ? 11.431 16.716 6.619 1.00 40.59 196 HIS A N 1
ATOM 1507 C CA . HIS A 1 196 ? 12.296 17.519 5.742 1.00 40.59 196 HIS A CA 1
ATOM 1508 C C . HIS A 1 196 ? 13.805 17.204 5.889 1.00 40.59 196 HIS A C 1
ATOM 1510 O O . HIS A 1 196 ? 14.614 17.636 5.071 1.00 40.59 196 HIS A O 1
ATOM 1516 N N . GLY A 1 197 ? 14.197 16.410 6.894 1.00 34.88 197 GLY A N 1
ATOM 1517 C CA . GLY A 1 197 ? 15.568 15.930 7.092 1.00 34.88 197 GLY A CA 1
ATOM 1518 C C . GLY A 1 197 ? 16.014 14.789 6.164 1.00 34.88 197 GLY A C 1
ATOM 1519 O O . GLY A 1 197 ? 17.214 14.565 6.041 1.00 34.88 197 GLY A O 1
ATOM 1520 N N . LEU A 1 198 ? 15.093 14.084 5.491 1.00 38.72 198 LEU A N 1
ATOM 1521 C CA . LEU A 1 198 ? 15.432 12.988 4.560 1.00 38.72 198 LEU A CA 1
ATOM 1522 C C . LEU A 1 198 ? 15.377 13.409 3.081 1.00 38.72 198 LEU A C 1
ATOM 1524 O O . LEU A 1 198 ? 16.029 12.790 2.245 1.00 38.72 198 LEU A O 1
ATOM 1528 N N . ALA A 1 199 ? 14.666 14.495 2.757 1.00 36.88 199 ALA A N 1
ATOM 1529 C CA . ALA A 1 199 ? 14.584 15.043 1.399 1.00 36.88 199 ALA A CA 1
ATOM 1530 C C . ALA A 1 199 ? 15.836 15.845 0.980 1.00 36.88 199 ALA A C 1
ATOM 1532 O O . ALA A 1 199 ? 16.047 16.088 -0.206 1.00 36.88 199 ALA A O 1
ATOM 1533 N N . ALA A 1 200 ? 16.706 16.214 1.928 1.00 34.69 200 ALA A N 1
ATOM 1534 C CA . ALA A 1 200 ? 17.979 16.883 1.641 1.00 34.69 200 ALA A CA 1
ATOM 1535 C C . ALA A 1 200 ? 19.083 15.933 1.130 1.00 34.69 200 ALA A C 1
ATOM 1537 O O . ALA A 1 200 ? 20.173 16.388 0.793 1.00 34.69 200 ALA A O 1
ATOM 1538 N N . ALA A 1 201 ? 18.807 14.629 1.037 1.00 35.41 201 ALA A N 1
ATOM 1539 C CA . ALA A 1 201 ? 19.688 13.649 0.415 1.00 35.41 201 ALA A CA 1
ATOM 1540 C C . ALA A 1 201 ? 19.070 13.130 -0.891 1.00 35.41 201 ALA A C 1
ATOM 1542 O O . ALA A 1 201 ? 18.857 11.932 -1.073 1.00 35.41 201 ALA A O 1
ATOM 1543 N N . ALA A 1 202 ? 18.810 14.032 -1.841 1.00 35.84 202 ALA A N 1
ATOM 1544 C CA . ALA A 1 202 ? 18.909 13.620 -3.236 1.00 35.84 202 ALA A CA 1
ATOM 1545 C C . ALA A 1 202 ? 20.294 12.967 -3.406 1.00 35.84 202 ALA A C 1
ATOM 1547 O O . ALA A 1 202 ? 21.273 13.553 -2.930 1.00 35.84 202 ALA A O 1
ATOM 1548 N N . PRO A 1 203 ? 20.430 11.780 -4.028 1.00 40.28 203 PRO A N 1
ATOM 1549 C CA . PRO A 1 203 ? 21.748 11.285 -4.367 1.00 40.28 203 PRO A CA 1
ATOM 1550 C C . PRO A 1 203 ? 22.328 12.308 -5.335 1.00 40.28 203 PRO A C 1
ATOM 1552 O O . PRO A 1 203 ? 21.931 12.384 -6.501 1.00 40.28 203 PRO A O 1
ATOM 1555 N N . THR A 1 204 ? 23.240 13.148 -4.848 1.00 42.28 204 THR A N 1
ATOM 1556 C CA . THR A 1 204 ? 24.143 13.853 -5.737 1.00 42.28 204 THR A CA 1
ATOM 1557 C C . THR A 1 204 ? 24.750 12.767 -6.599 1.00 42.28 204 THR A C 1
ATOM 1559 O O . THR A 1 204 ? 25.219 11.742 -6.101 1.00 42.28 204 THR A O 1
ATOM 1562 N N . ARG A 1 205 ? 24.610 12.939 -7.911 1.00 45.31 205 ARG A N 1
ATOM 1563 C CA . ARG A 1 205 ? 25.205 12.080 -8.923 1.00 45.31 205 ARG A CA 1
ATOM 1564 C C . ARG A 1 205 ? 26.715 12.127 -8.716 1.00 45.31 205 ARG A C 1
ATOM 1566 O O . ARG A 1 205 ? 27.403 12.952 -9.301 1.00 45.31 205 ARG A O 1
ATOM 1573 N N . ASN A 1 206 ? 27.206 11.296 -7.809 1.00 47.38 206 ASN A N 1
ATOM 1574 C CA . ASN A 1 206 ? 28.616 11.142 -7.545 1.00 47.38 206 ASN A CA 1
ATOM 1575 C C . ASN A 1 206 ? 29.115 10.228 -8.662 1.00 47.38 206 ASN A C 1
ATOM 1577 O O . ASN A 1 206 ? 28.718 9.060 -8.718 1.00 47.38 206 ASN A O 1
ATOM 1581 N N . ASP A 1 207 ? 29.962 10.753 -9.548 1.00 50.50 207 ASP A N 1
ATOM 1582 C CA . ASP A 1 207 ? 30.645 9.984 -10.602 1.00 50.50 207 ASP A CA 1
ATOM 1583 C C . ASP A 1 207 ? 31.354 8.732 -10.040 1.00 50.50 207 ASP A C 1
ATOM 1585 O O . ASP A 1 207 ? 31.514 7.722 -10.723 1.00 50.50 207 ASP A O 1
ATOM 1589 N N . GLU A 1 208 ? 31.671 8.744 -8.746 1.00 44.94 208 GLU A N 1
ATOM 1590 C CA . GLU A 1 208 ? 32.217 7.626 -7.975 1.00 44.94 208 GLU A CA 1
ATOM 1591 C C . GLU A 1 208 ? 31.271 6.412 -7.843 1.00 44.94 208 GLU A C 1
ATOM 1593 O O . GLU A 1 208 ? 31.738 5.279 -7.723 1.00 44.94 208 GLU A O 1
ATOM 1598 N N . THR A 1 209 ? 29.946 6.603 -7.910 1.00 51.81 209 THR A N 1
ATOM 1599 C CA . THR A 1 209 ? 28.961 5.499 -7.842 1.00 51.81 209 THR A CA 1
ATOM 1600 C C . THR A 1 209 ? 28.875 4.734 -9.166 1.00 51.81 209 THR A C 1
ATOM 1602 O O . THR A 1 209 ? 28.788 3.506 -9.160 1.00 51.81 209 THR A O 1
ATOM 1605 N N . LEU A 1 210 ? 29.013 5.427 -10.304 1.00 45.97 210 LEU A N 1
ATOM 1606 C CA . LEU A 1 210 ? 29.168 4.801 -11.623 1.00 45.97 210 LEU A CA 1
ATOM 1607 C C . LEU A 1 210 ? 30.538 4.125 -11.766 1.00 45.97 210 LEU A C 1
ATOM 1609 O O . LEU A 1 210 ? 30.617 3.028 -12.315 1.00 45.97 210 LEU A O 1
ATOM 1613 N N . ALA A 1 211 ? 31.599 4.718 -11.206 1.00 48.34 211 ALA A N 1
ATOM 1614 C CA . ALA A 1 211 ? 32.921 4.094 -11.151 1.00 48.34 211 ALA A CA 1
ATOM 1615 C C . ALA A 1 211 ? 32.943 2.838 -10.254 1.00 48.34 211 ALA A C 1
ATOM 1617 O O . ALA A 1 211 ? 33.570 1.838 -10.606 1.00 48.34 211 ALA A O 1
ATOM 1618 N N . SER A 1 212 ? 32.208 2.838 -9.137 1.00 52.16 212 SER A N 1
ATOM 1619 C CA . SER A 1 212 ? 32.105 1.680 -8.236 1.00 52.16 212 SER A CA 1
ATOM 1620 C C . SER A 1 212 ? 31.293 0.532 -8.844 1.00 52.16 212 SER A C 1
ATOM 1622 O O . SER A 1 212 ? 31.689 -0.624 -8.717 1.00 52.16 212 SER A O 1
ATOM 1624 N N . LEU A 1 213 ? 30.210 0.831 -9.573 1.00 47.72 213 LEU A N 1
ATOM 1625 C CA . LEU A 1 213 ? 29.443 -0.173 -10.324 1.00 47.72 213 LEU A CA 1
ATOM 1626 C C . LEU A 1 213 ? 30.246 -0.750 -11.503 1.00 47.72 213 LEU A C 1
ATOM 1628 O O . LEU A 1 213 ? 30.188 -1.952 -11.747 1.00 47.72 213 LEU A O 1
ATOM 1632 N N . ALA A 1 214 ? 31.053 0.070 -12.183 1.00 52.19 214 ALA A N 1
ATOM 1633 C CA . ALA A 1 214 ? 31.973 -0.395 -13.223 1.00 52.19 214 ALA A CA 1
ATOM 1634 C C . ALA A 1 214 ? 33.111 -1.267 -12.657 1.00 52.19 214 ALA A C 1
ATOM 1636 O O . ALA A 1 214 ? 33.523 -2.236 -13.292 1.00 52.19 214 ALA A O 1
ATOM 1637 N N . THR A 1 215 ? 33.579 -0.970 -11.441 1.00 54.16 215 THR A N 1
ATOM 1638 C CA . THR A 1 215 ? 34.605 -1.768 -10.748 1.00 54.16 215 THR A CA 1
ATOM 1639 C C . THR A 1 215 ? 34.048 -3.115 -10.272 1.00 54.16 215 THR A C 1
ATOM 1641 O O . THR A 1 215 ? 34.727 -4.128 -10.397 1.00 54.16 215 THR A O 1
ATOM 1644 N N . LEU A 1 216 ? 32.796 -3.156 -9.800 1.00 48.81 216 LEU A N 1
ATOM 1645 C CA . LEU A 1 216 ? 32.086 -4.395 -9.444 1.00 48.81 216 LEU A CA 1
ATOM 1646 C C . LEU A 1 216 ? 31.753 -5.268 -10.664 1.00 48.81 216 LEU A C 1
ATOM 1648 O O . LEU A 1 216 ? 31.828 -6.489 -10.581 1.00 48.81 216 LEU A O 1
ATOM 1652 N N . ALA A 1 217 ? 31.433 -4.662 -11.810 1.00 49.41 217 ALA A N 1
ATOM 1653 C CA . ALA A 1 217 ? 31.230 -5.395 -13.060 1.00 49.41 217 ALA A CA 1
ATOM 1654 C C . ALA A 1 217 ? 32.549 -5.938 -13.648 1.00 49.41 217 ALA A C 1
ATOM 1656 O O . ALA A 1 217 ? 32.546 -6.969 -14.316 1.00 49.41 217 ALA A O 1
ATOM 1657 N N . GLY A 1 218 ? 33.680 -5.276 -13.377 1.00 44.03 218 GLY A N 1
ATOM 1658 C CA . GLY A 1 218 ? 35.010 -5.691 -13.834 1.00 44.03 218 GLY A CA 1
ATOM 1659 C C . GLY A 1 218 ? 35.641 -6.851 -13.052 1.00 44.03 218 GLY A C 1
ATOM 1660 O O . GLY A 1 218 ? 36.642 -7.400 -13.507 1.00 44.03 218 GLY A O 1
ATOM 1661 N N . THR A 1 219 ? 35.086 -7.240 -11.899 1.00 43.59 219 THR A N 1
ATOM 1662 C CA . THR A 1 219 ? 35.612 -8.337 -11.062 1.00 43.59 219 THR A CA 1
ATOM 1663 C C . THR A 1 219 ? 34.837 -9.649 -11.189 1.00 43.59 219 THR A C 1
ATOM 1665 O O . THR A 1 219 ? 35.292 -10.668 -10.669 1.00 43.59 219 THR A O 1
ATOM 1668 N N . MET A 1 220 ? 33.713 -9.676 -11.909 1.00 38.03 220 MET A N 1
ATOM 1669 C CA . MET A 1 220 ? 32.992 -10.920 -12.181 1.00 38.03 220 MET A CA 1
ATOM 1670 C C . MET A 1 220 ? 33.590 -11.628 -13.400 1.00 38.03 220 MET A C 1
ATOM 1672 O O . MET A 1 220 ? 33.398 -11.217 -14.542 1.00 38.03 220 MET A O 1
ATOM 1676 N N . THR A 1 221 ? 34.304 -12.727 -13.158 1.00 48.47 221 THR A N 1
ATOM 1677 C CA . THR A 1 221 ? 34.602 -13.698 -14.221 1.00 48.47 221 THR A CA 1
ATOM 1678 C C . THR A 1 221 ? 33.327 -14.480 -14.574 1.00 48.47 221 THR A C 1
ATOM 1680 O O . THR A 1 221 ? 32.493 -14.706 -13.693 1.00 48.47 221 THR A O 1
ATOM 1683 N N . PRO A 1 222 ? 33.142 -14.924 -15.832 1.00 44.03 222 PRO A N 1
ATOM 1684 C CA . PRO A 1 222 ? 31.898 -15.546 -16.307 1.00 44.03 222 PRO A CA 1
ATOM 1685 C C . PRO A 1 222 ? 31.594 -16.941 -15.715 1.00 44.03 222 PRO A C 1
ATOM 1687 O O . PRO A 1 222 ? 30.743 -17.652 -16.240 1.00 44.03 222 PRO A O 1
ATOM 1690 N N . ALA A 1 223 ? 32.268 -17.351 -14.636 1.00 44.09 223 ALA A N 1
ATOM 1691 C CA . ALA A 1 223 ? 32.084 -18.651 -13.994 1.00 44.09 223 ALA A CA 1
ATOM 1692 C C . ALA A 1 223 ? 31.088 -18.643 -12.814 1.00 44.09 223 ALA A C 1
ATOM 1694 O O . ALA A 1 223 ? 30.567 -19.703 -12.480 1.00 44.09 223 ALA A O 1
ATOM 1695 N N . ASP A 1 224 ? 30.769 -17.485 -12.222 1.00 42.28 224 ASP A N 1
ATOM 1696 C CA . ASP A 1 224 ? 29.939 -17.421 -10.999 1.00 42.28 224 ASP A CA 1
ATOM 1697 C C . ASP A 1 224 ? 28.454 -17.083 -11.240 1.00 42.28 224 ASP A C 1
ATOM 1699 O O . ASP A 1 224 ? 27.658 -17.027 -10.303 1.00 42.28 224 ASP A O 1
ATOM 1703 N N . ALA A 1 225 ? 28.030 -16.900 -12.493 1.00 40.88 225 ALA A N 1
ATOM 1704 C CA . ALA A 1 225 ? 26.633 -16.633 -12.838 1.00 40.88 225 ALA A CA 1
ATOM 1705 C C . ALA A 1 225 ? 25.859 -17.925 -13.163 1.00 40.88 225 ALA A C 1
ATOM 1707 O O . ALA A 1 225 ? 25.311 -18.072 -14.253 1.00 40.88 225 ALA A O 1
ATOM 1708 N N . VAL A 1 226 ? 25.791 -18.868 -12.218 1.00 38.16 226 VAL A N 1
ATOM 1709 C CA . VAL A 1 226 ? 24.823 -19.977 -12.280 1.00 38.16 226 VAL A CA 1
ATOM 1710 C C . VAL A 1 226 ? 23.752 -19.738 -11.221 1.00 38.16 226 VAL A C 1
ATOM 1712 O O . VAL A 1 226 ? 23.845 -20.206 -10.088 1.00 38.16 226 VAL A O 1
ATOM 1715 N N . VAL A 1 227 ? 22.718 -18.979 -11.586 1.00 33.00 227 VAL A N 1
ATOM 1716 C CA . VAL A 1 227 ? 21.469 -18.947 -10.817 1.00 33.00 227 VAL A CA 1
ATOM 1717 C C . VAL A 1 227 ? 20.651 -20.164 -11.232 1.00 33.00 227 VAL A C 1
ATOM 1719 O O . VAL A 1 227 ? 20.197 -20.272 -12.368 1.00 33.00 227 VAL A O 1
ATOM 1722 N N . SER A 1 228 ? 20.500 -21.095 -10.292 1.00 34.31 228 SER A N 1
ATOM 1723 C CA . SER A 1 228 ? 19.664 -22.284 -10.423 1.00 34.31 228 SER A CA 1
ATOM 1724 C C . SER A 1 228 ? 18.191 -21.869 -10.498 1.00 34.31 228 SER A C 1
ATOM 1726 O O . SER A 1 228 ? 17.620 -21.417 -9.505 1.00 34.31 228 SER A O 1
ATOM 1728 N N . ILE A 1 229 ? 17.582 -21.988 -11.680 1.00 31.56 229 ILE A N 1
ATOM 1729 C CA . ILE A 1 229 ? 16.132 -21.880 -11.864 1.00 31.56 229 ILE A CA 1
ATOM 1730 C C . ILE A 1 229 ? 15.583 -23.306 -11.880 1.00 31.56 229 ILE A C 1
ATOM 1732 O O . ILE A 1 229 ? 15.947 -24.118 -12.726 1.00 31.56 229 ILE A O 1
ATOM 1736 N N . GLN A 1 230 ? 14.738 -23.602 -10.897 1.00 31.89 230 GLN A N 1
ATOM 1737 C CA . GLN A 1 230 ? 14.046 -24.876 -10.726 1.00 31.89 230 GLN A CA 1
ATOM 1738 C C . GLN A 1 230 ? 13.164 -25.201 -11.947 1.00 31.89 230 GLN A C 1
ATOM 1740 O O . GLN A 1 230 ? 12.447 -24.333 -12.445 1.00 31.89 230 GLN A O 1
ATOM 1745 N N . GLU A 1 231 ? 13.241 -26.455 -12.402 1.00 35.16 231 GLU A N 1
ATOM 1746 C CA . GLU A 1 231 ? 12.581 -27.027 -13.583 1.00 35.16 231 GLU A CA 1
ATOM 1747 C C . GLU A 1 231 ? 11.068 -26.779 -13.656 1.00 35.16 231 GLU A C 1
ATOM 1749 O O . GLU A 1 231 ? 10.332 -27.124 -12.730 1.00 35.16 231 GLU A O 1
ATOM 1754 N N . VAL A 1 232 ? 10.600 -26.340 -14.832 1.00 27.22 232 VAL A N 1
ATOM 1755 C CA . VAL A 1 232 ? 9.337 -26.817 -15.415 1.00 27.22 232 VAL A CA 1
ATOM 1756 C C . VAL A 1 232 ? 9.550 -27.058 -16.919 1.00 27.22 232 VAL A C 1
ATOM 1758 O O . VAL A 1 232 ? 9.773 -26.119 -17.679 1.00 27.22 232 VAL A O 1
ATOM 1761 N N . ASP A 1 233 ? 9.544 -28.344 -17.278 1.00 37.62 233 ASP A N 1
ATOM 1762 C CA . ASP A 1 233 ? 9.527 -29.021 -18.588 1.00 37.62 233 ASP A CA 1
ATOM 1763 C C . ASP A 1 233 ? 9.833 -28.234 -19.880 1.00 37.62 233 ASP A C 1
ATOM 1765 O O . ASP A 1 233 ? 8.991 -27.523 -20.432 1.00 37.62 233 ASP A O 1
ATOM 1769 N N . ALA A 1 234 ? 10.997 -28.539 -20.472 1.00 27.66 234 ALA A N 1
ATOM 1770 C CA . ALA A 1 234 ? 11.300 -28.297 -21.883 1.00 27.66 234 ALA A CA 1
ATOM 1771 C C . ALA A 1 234 ? 12.133 -29.452 -22.475 1.00 27.66 234 ALA A C 1
ATOM 1773 O O . ALA A 1 234 ? 13.357 -29.383 -22.591 1.00 27.66 234 ALA A O 1
ATOM 1774 N N . VAL A 1 235 ? 11.465 -30.523 -22.905 1.00 35.31 235 VAL A N 1
ATOM 1775 C CA . VAL A 1 235 ? 12.059 -31.496 -23.833 1.00 35.31 235 VAL A CA 1
ATOM 1776 C C . VAL A 1 235 ? 12.032 -30.867 -25.230 1.00 35.31 235 VAL A C 1
ATOM 1778 O O . VAL A 1 235 ? 10.968 -30.846 -25.838 1.00 35.31 235 VAL A O 1
ATOM 1781 N N . ALA A 1 236 ? 13.164 -30.306 -25.694 1.00 40.12 236 ALA A N 1
ATOM 1782 C CA . ALA A 1 236 ? 13.617 -30.314 -27.108 1.00 40.12 236 ALA A CA 1
ATOM 1783 C C . ALA A 1 236 ? 14.735 -29.304 -27.481 1.00 40.12 236 ALA A C 1
ATOM 1785 O O . ALA A 1 236 ? 15.193 -29.353 -28.616 1.00 40.12 236 ALA A O 1
ATOM 1786 N N . VAL A 1 237 ? 15.215 -28.407 -26.606 1.00 37.38 237 VAL A N 1
ATOM 1787 C CA . VAL A 1 237 ? 16.146 -27.318 -27.036 1.00 37.38 237 VAL A CA 1
ATOM 1788 C C . VAL A 1 237 ? 17.594 -27.484 -26.527 1.00 37.38 237 VAL A C 1
ATOM 1790 O O . VAL A 1 237 ? 18.470 -26.683 -26.830 1.00 37.38 237 VAL A O 1
ATOM 1793 N N . ALA A 1 238 ? 17.899 -28.554 -25.787 1.00 36.00 238 ALA A N 1
ATOM 1794 C CA . ALA A 1 238 ? 19.208 -28.713 -25.143 1.00 36.00 238 ALA A CA 1
ATOM 1795 C C . ALA A 1 238 ? 20.358 -29.159 -26.076 1.00 36.00 238 ALA A C 1
ATOM 1797 O O . ALA A 1 238 ? 21.518 -29.003 -25.704 1.00 36.00 238 ALA A O 1
ATOM 1798 N N . ASP A 1 239 ? 20.077 -29.682 -27.274 1.00 33.97 239 ASP A N 1
ATOM 1799 C CA . ASP A 1 239 ? 21.116 -30.317 -28.109 1.00 33.97 239 ASP A CA 1
ATOM 1800 C C . ASP A 1 239 ? 21.900 -29.312 -28.987 1.00 33.97 239 ASP A C 1
ATOM 1802 O O . ASP A 1 239 ? 23.060 -29.530 -29.333 1.00 33.97 239 ASP A O 1
ATOM 1806 N N . GLU A 1 240 ? 21.313 -28.148 -29.291 1.00 37.78 240 GLU A N 1
ATOM 1807 C CA . GLU A 1 240 ? 21.919 -27.140 -30.183 1.00 37.78 240 GLU A CA 1
ATOM 1808 C C . GLU A 1 240 ? 22.824 -26.135 -29.431 1.00 37.78 240 GLU A 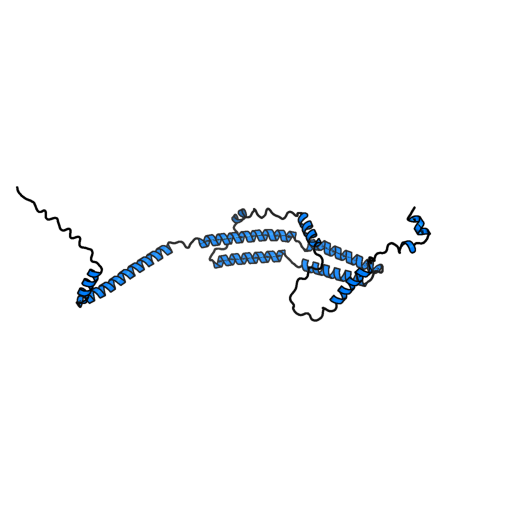C 1
ATOM 1810 O O . GLU A 1 240 ? 23.803 -25.606 -29.970 1.00 37.78 240 GLU A O 1
ATOM 1815 N N . ALA A 1 241 ? 22.550 -25.909 -28.142 1.00 42.28 241 ALA A N 1
ATOM 1816 C CA . ALA A 1 241 ? 23.319 -24.994 -27.293 1.00 42.28 241 ALA A CA 1
ATOM 1817 C C . ALA A 1 241 ? 24.680 -25.574 -26.854 1.00 42.28 241 ALA A C 1
ATOM 1819 O O . ALA A 1 241 ? 25.642 -24.831 -26.658 1.00 42.28 241 ALA A O 1
ATOM 1820 N N . VAL A 1 242 ? 24.794 -26.902 -26.742 1.00 43.00 242 VAL A N 1
ATOM 1821 C CA . VAL A 1 242 ? 26.059 -27.566 -26.382 1.00 43.00 242 VAL A CA 1
ATOM 1822 C C . VAL A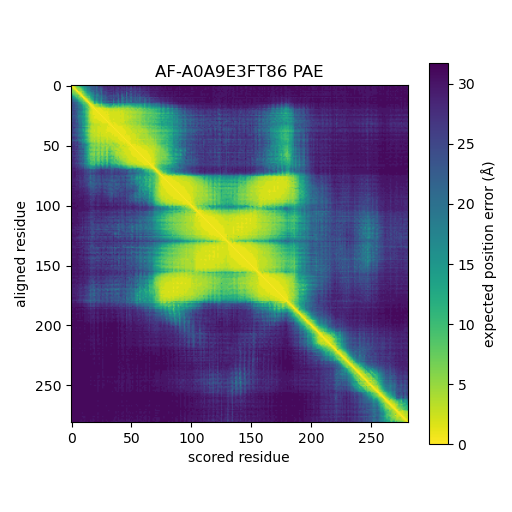 1 242 ? 27.045 -27.539 -27.557 1.00 43.00 242 VAL A C 1
ATOM 1824 O O . VAL A 1 242 ? 28.229 -27.273 -27.360 1.00 43.00 242 VAL A O 1
ATOM 1827 N N . GLN A 1 243 ? 26.563 -27.680 -28.798 1.00 45.56 243 GLN A N 1
ATOM 1828 C CA . GLN A 1 243 ? 27.422 -27.635 -29.990 1.00 45.56 243 GLN A CA 1
ATOM 1829 C C . GLN A 1 243 ? 27.993 -26.239 -30.273 1.00 45.56 243 GLN A C 1
ATOM 1831 O O . GLN A 1 243 ? 29.109 -26.116 -30.774 1.00 45.56 243 GLN A O 1
ATOM 1836 N N . THR A 1 244 ? 27.267 -25.173 -29.932 1.00 41.62 244 THR A N 1
ATOM 1837 C CA . THR A 1 244 ? 27.732 -23.795 -30.150 1.00 41.62 244 THR A CA 1
ATOM 1838 C C . THR A 1 244 ? 28.811 -23.375 -29.149 1.00 41.62 244 THR A C 1
ATOM 1840 O O . THR A 1 244 ? 29.747 -22.678 -29.539 1.00 41.62 244 THR A O 1
ATOM 1843 N N . ALA A 1 245 ? 28.766 -23.851 -27.901 1.00 41.59 245 ALA A N 1
ATOM 1844 C CA . ALA A 1 245 ? 29.793 -23.569 -26.893 1.00 41.59 245 ALA A CA 1
ATOM 1845 C C . ALA A 1 245 ? 31.154 -24.235 -27.203 1.00 41.59 245 ALA A C 1
ATOM 1847 O O . ALA A 1 245 ? 32.209 -23.631 -26.980 1.00 41.59 245 ALA A O 1
ATOM 1848 N N . ASP A 1 246 ? 31.148 -25.441 -27.778 1.00 41.84 246 ASP A N 1
ATOM 1849 C CA . ASP A 1 246 ? 32.375 -26.165 -28.148 1.00 41.84 246 ASP A CA 1
ATOM 1850 C C . ASP A 1 246 ? 33.094 -25.553 -29.366 1.00 41.84 246 ASP A C 1
ATOM 1852 O O . ASP A 1 246 ? 34.321 -25.646 -29.491 1.00 41.84 246 ASP A O 1
ATOM 1856 N N . VAL A 1 247 ? 32.362 -24.857 -30.243 1.00 44.53 247 VAL A N 1
ATOM 1857 C CA . VAL A 1 247 ? 32.929 -24.139 -31.400 1.00 44.53 247 VAL A CA 1
ATOM 1858 C C . VAL A 1 247 ? 33.719 -22.899 -30.963 1.00 44.53 247 VAL A C 1
ATOM 1860 O O . VAL A 1 247 ? 34.782 -22.624 -31.523 1.00 44.53 247 VAL A O 1
ATOM 1863 N N . TRP A 1 248 ? 33.265 -22.184 -29.928 1.00 42.12 248 TRP A N 1
ATOM 1864 C CA . TRP A 1 248 ? 33.973 -21.009 -29.401 1.00 42.12 248 TRP A CA 1
ATOM 1865 C C . TRP A 1 248 ? 35.271 -21.380 -28.669 1.00 42.12 248 TRP A C 1
ATOM 1867 O O . TRP A 1 248 ? 36.303 -20.753 -28.906 1.00 42.12 248 TRP A O 1
ATOM 1877 N N . ARG A 1 249 ? 35.268 -22.455 -27.867 1.00 41.44 249 ARG A N 1
ATOM 1878 C CA . ARG A 1 249 ? 36.468 -22.914 -27.138 1.00 41.44 249 ARG A CA 1
ATOM 1879 C C . ARG A 1 249 ? 37.586 -23.401 -28.070 1.00 41.44 249 ARG A C 1
ATOM 1881 O O . ARG A 1 249 ? 38.763 -23.186 -27.788 1.00 41.44 249 ARG A O 1
ATOM 1888 N N . ASN A 1 250 ? 37.229 -24.032 -29.189 1.00 46.06 250 ASN A N 1
ATOM 1889 C CA . ASN A 1 250 ? 38.199 -24.492 -30.188 1.00 46.06 250 ASN A CA 1
ATOM 1890 C C . ASN A 1 250 ? 38.710 -23.357 -31.097 1.00 46.06 250 ASN A C 1
ATOM 1892 O O . ASN A 1 250 ? 39.839 -23.424 -31.582 1.00 46.06 250 ASN A O 1
ATOM 1896 N N . GLY A 1 251 ? 37.917 -22.298 -31.301 1.00 42.97 251 GLY A N 1
ATOM 1897 C CA . GLY A 1 251 ? 38.312 -21.128 -32.092 1.00 42.97 251 GLY A CA 1
ATOM 1898 C C . GLY A 1 251 ? 39.385 -20.260 -31.421 1.00 42.97 251 GLY A C 1
ATOM 1899 O O . GLY A 1 251 ? 40.296 -19.782 -32.097 1.00 42.97 251 GLY A O 1
ATOM 1900 N N . GLU A 1 252 ? 39.338 -20.108 -30.094 1.00 38.78 252 GLU A N 1
ATOM 1901 C CA . GLU A 1 252 ? 40.329 -19.319 -29.341 1.00 38.78 252 GLU A CA 1
ATOM 1902 C C . GLU A 1 252 ? 41.732 -19.953 -29.342 1.00 38.78 252 GLU A C 1
ATOM 1904 O O . GLU A 1 252 ? 42.730 -19.237 -29.442 1.00 38.78 252 GLU A O 1
ATOM 1909 N N . GLN A 1 253 ? 41.832 -21.289 -29.320 1.00 44.03 253 GLN A N 1
ATOM 1910 C CA . GLN A 1 253 ? 43.123 -21.995 -29.386 1.00 44.03 253 GLN A CA 1
ATOM 1911 C C . GLN A 1 253 ? 43.808 -21.890 -30.759 1.00 44.03 253 GLN A C 1
ATOM 1913 O O . GLN A 1 253 ? 45.029 -22.018 -30.844 1.00 44.03 253 GLN A O 1
ATOM 1918 N N . ALA A 1 254 ? 43.052 -21.640 -31.832 1.00 46.44 254 ALA A N 1
ATOM 1919 C CA . ALA A 1 254 ? 43.586 -21.554 -33.191 1.00 46.44 254 ALA A CA 1
ATOM 1920 C C . ALA A 1 254 ? 44.097 -20.150 -33.565 1.00 46.44 254 ALA A C 1
ATOM 1922 O O . ALA A 1 254 ? 44.963 -20.034 -34.433 1.00 46.44 254 ALA A O 1
ATOM 1923 N N . LEU A 1 255 ? 43.589 -19.087 -32.926 1.00 40.22 255 LEU A N 1
ATOM 1924 C CA . LEU A 1 255 ? 43.910 -17.702 -33.299 1.00 40.22 255 LEU A CA 1
ATOM 1925 C C . LEU A 1 255 ? 45.086 -17.094 -32.513 1.00 40.22 255 LEU A C 1
ATOM 1927 O O . LEU A 1 255 ? 45.755 -16.198 -33.024 1.00 40.22 255 LEU A O 1
ATOM 1931 N N . PHE A 1 256 ? 45.378 -17.594 -31.307 1.00 42.03 256 PHE A N 1
ATOM 1932 C CA . PHE A 1 256 ? 46.472 -17.104 -30.455 1.00 42.03 256 PHE A CA 1
ATOM 1933 C C . PHE A 1 256 ? 47.337 -18.257 -29.933 1.00 42.03 256 PHE A C 1
ATOM 1935 O O . PHE A 1 256 ? 47.394 -18.548 -28.740 1.00 42.03 256 PHE A O 1
ATOM 1942 N N . GLY A 1 257 ? 48.036 -18.931 -30.847 1.00 33.34 257 GLY A N 1
ATOM 1943 C CA . GLY A 1 257 ? 49.025 -19.945 -30.494 1.00 33.34 257 GLY A CA 1
ATOM 1944 C C . GLY A 1 257 ? 50.246 -19.329 -29.807 1.00 33.34 257 GLY A C 1
ATOM 1945 O O . GLY A 1 257 ? 51.169 -18.863 -30.471 1.00 33.34 257 GLY A O 1
ATOM 1946 N N . VAL A 1 258 ? 50.282 -19.364 -28.475 1.00 40.62 258 VAL A N 1
ATOM 1947 C CA . VAL A 1 258 ? 51.526 -19.268 -27.698 1.00 40.62 258 VAL A CA 1
ATOM 1948 C C . VAL A 1 258 ? 52.229 -20.627 -27.799 1.00 40.62 258 VAL A C 1
ATOM 1950 O O . VAL A 1 258 ? 51.669 -21.616 -27.320 1.00 40.62 258 VAL A O 1
ATOM 1953 N N . PRO A 1 259 ? 53.436 -20.748 -28.384 1.00 39.50 259 PRO A N 1
ATOM 1954 C CA . PRO A 1 259 ? 54.168 -22.001 -28.309 1.00 39.50 259 PRO A CA 1
ATOM 1955 C C . PRO A 1 259 ? 54.740 -22.152 -26.897 1.00 39.50 259 PRO A C 1
ATOM 1957 O O . PRO A 1 259 ? 55.758 -21.562 -26.537 1.00 39.50 259 PRO A O 1
ATOM 1960 N N . ALA A 1 260 ? 54.079 -22.967 -26.083 1.00 42.41 260 ALA A N 1
ATOM 1961 C CA . ALA A 1 260 ? 54.670 -23.504 -24.872 1.00 42.41 260 ALA A CA 1
ATOM 1962 C C . ALA A 1 260 ? 55.735 -24.546 -25.259 1.00 42.41 260 ALA A C 1
ATOM 1964 O O . ALA A 1 260 ? 55.382 -25.661 -25.631 1.00 42.41 260 ALA A O 1
ATOM 1965 N N . SER A 1 261 ? 57.023 -24.187 -25.202 1.00 40.44 261 SER A N 1
ATOM 1966 C CA . SER A 1 261 ? 58.106 -25.004 -24.611 1.00 40.44 261 SER A CA 1
ATOM 1967 C C . SER A 1 261 ? 59.509 -24.562 -25.069 1.00 40.44 261 SER A C 1
ATOM 1969 O O . SER A 1 261 ? 59.772 -24.287 -26.236 1.00 40.44 261 SER A O 1
ATOM 1971 N N . SER A 1 262 ? 60.395 -24.505 -24.079 1.00 48.75 262 SER A N 1
ATOM 1972 C CA . SER A 1 262 ? 61.804 -24.113 -24.019 1.00 48.75 262 SER A CA 1
ATOM 1973 C C . SER A 1 262 ? 62.794 -24.975 -24.823 1.00 48.75 262 SER A C 1
ATOM 1975 O O . SER A 1 262 ? 62.948 -26.152 -24.512 1.00 48.75 262 SER A O 1
ATOM 1977 N N . ASP A 1 263 ? 63.582 -24.350 -25.711 1.00 43.75 263 ASP A N 1
ATOM 1978 C CA . ASP A 1 263 ? 65.028 -24.622 -25.884 1.00 43.75 263 ASP A CA 1
ATOM 1979 C C . ASP A 1 263 ? 65.716 -23.469 -26.669 1.00 43.75 263 ASP A C 1
ATOM 1981 O O . ASP A 1 263 ? 65.529 -23.347 -27.885 1.00 43.75 263 ASP A O 1
ATOM 1985 N N . PRO A 1 264 ? 66.521 -22.603 -26.022 1.00 47.25 264 PRO A N 1
ATOM 1986 C CA . PRO A 1 264 ? 67.187 -21.485 -26.695 1.00 47.25 264 PRO A CA 1
ATOM 1987 C C . PRO A 1 264 ? 68.342 -21.908 -27.628 1.00 47.25 264 PRO A C 1
ATOM 1989 O O . PRO A 1 264 ? 68.782 -21.103 -28.451 1.00 47.25 264 PRO A O 1
ATOM 1992 N N . ALA A 1 265 ? 68.835 -23.153 -27.563 1.00 48.00 265 ALA A N 1
ATOM 1993 C CA . ALA A 1 265 ? 69.978 -23.598 -28.371 1.00 48.00 2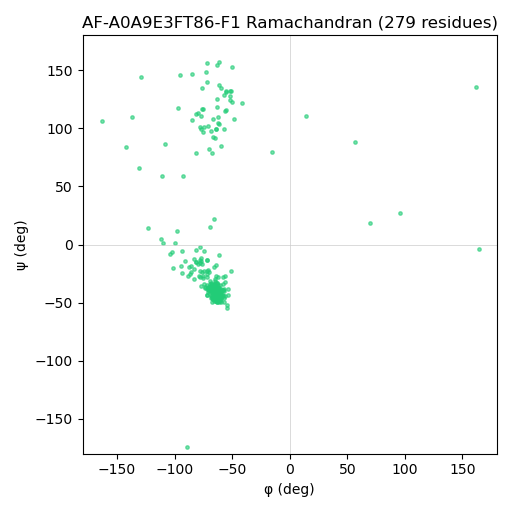65 ALA A CA 1
ATOM 1994 C C . ALA A 1 265 ? 69.598 -24.031 -29.803 1.00 48.00 265 ALA A C 1
ATOM 1996 O O . ALA A 1 265 ? 70.440 -24.015 -30.709 1.00 48.00 265 ALA A O 1
ATOM 1997 N N . ALA A 1 266 ? 68.331 -24.378 -30.045 1.00 49.03 266 ALA A N 1
ATOM 1998 C CA . ALA A 1 266 ? 67.856 -24.840 -31.350 1.00 49.03 266 ALA A CA 1
ATOM 1999 C C . ALA A 1 266 ? 67.645 -23.699 -32.365 1.00 49.03 266 ALA A C 1
ATOM 2001 O O . ALA A 1 266 ? 67.814 -23.898 -33.571 1.00 49.03 266 ALA A O 1
ATOM 2002 N N . VAL A 1 267 ? 67.341 -22.487 -31.890 1.00 51.12 267 VAL A N 1
ATOM 2003 C CA . VAL A 1 267 ? 67.059 -21.313 -32.739 1.00 51.12 267 VAL A CA 1
ATOM 2004 C C . VAL A 1 267 ? 68.319 -20.845 -33.483 1.00 51.12 267 VAL A C 1
ATOM 2006 O O . VAL A 1 267 ? 68.276 -20.545 -34.675 1.00 51.12 267 VAL A O 1
ATOM 2009 N N . ILE A 1 268 ? 69.488 -20.911 -32.836 1.00 49.19 268 ILE A N 1
ATOM 2010 C CA . ILE A 1 268 ? 70.760 -20.428 -33.403 1.00 49.19 268 ILE A CA 1
ATOM 2011 C C . ILE A 1 268 ? 71.310 -21.370 -34.494 1.00 49.19 268 ILE A C 1
ATOM 2013 O O . ILE A 1 268 ? 72.071 -20.942 -35.368 1.00 49.19 268 ILE A O 1
ATOM 2017 N N . ARG A 1 269 ? 70.922 -22.653 -34.515 1.00 53.59 269 ARG A N 1
ATOM 2018 C CA . ARG A 1 269 ? 71.342 -23.602 -35.568 1.00 53.59 269 ARG A CA 1
ATOM 2019 C C . ARG A 1 269 ? 70.582 -23.444 -36.889 1.00 53.59 269 ARG A C 1
ATOM 2021 O O . ARG A 1 269 ? 71.047 -23.982 -37.889 1.00 53.59 269 ARG A O 1
ATOM 2028 N N . ARG A 1 270 ? 69.464 -22.708 -36.913 1.00 52.25 270 ARG A N 1
ATOM 2029 C CA . ARG A 1 270 ? 68.600 -22.554 -38.100 1.00 52.25 270 ARG A CA 1
ATOM 2030 C C . ARG A 1 270 ? 68.720 -21.211 -38.826 1.00 52.25 270 ARG A C 1
ATOM 2032 O O . ARG A 1 270 ? 68.171 -21.085 -39.914 1.00 52.25 270 ARG A O 1
ATOM 2039 N N . MET A 1 271 ? 69.436 -20.235 -38.267 1.00 52.81 271 MET A N 1
ATOM 2040 C CA . MET A 1 271 ? 69.629 -18.929 -38.910 1.00 52.81 271 MET A CA 1
ATOM 2041 C C . MET A 1 271 ? 70.659 -19.007 -40.040 1.00 52.81 271 MET A C 1
ATOM 2043 O O . MET A 1 271 ? 71.739 -19.587 -39.871 1.00 52.81 271 MET A O 1
ATOM 2047 N N . SER A 1 272 ? 70.324 -18.397 -41.180 1.00 64.69 272 SER A N 1
ATOM 2048 C CA . SER A 1 272 ? 71.259 -18.215 -42.293 1.00 64.69 272 SER A CA 1
ATOM 2049 C C . SER A 1 272 ? 72.435 -17.327 -41.861 1.00 64.69 272 SER A C 1
ATOM 2051 O O . SER A 1 272 ? 72.312 -16.526 -40.933 1.00 64.69 272 SER A O 1
ATOM 2053 N N . LEU A 1 273 ? 73.595 -17.475 -42.516 1.00 52.97 273 LEU A N 1
ATOM 2054 C CA . LEU A 1 273 ? 74.828 -16.759 -42.149 1.00 52.97 273 LEU A CA 1
ATOM 2055 C C . LEU A 1 273 ? 74.640 -15.226 -42.138 1.00 52.97 273 LEU A C 1
ATOM 2057 O O . LEU A 1 273 ? 75.302 -14.531 -41.373 1.00 52.97 273 LEU A O 1
ATOM 2061 N N . THR A 1 274 ? 73.701 -14.726 -42.943 1.00 56.56 274 THR A N 1
ATOM 2062 C CA . THR A 1 274 ? 73.36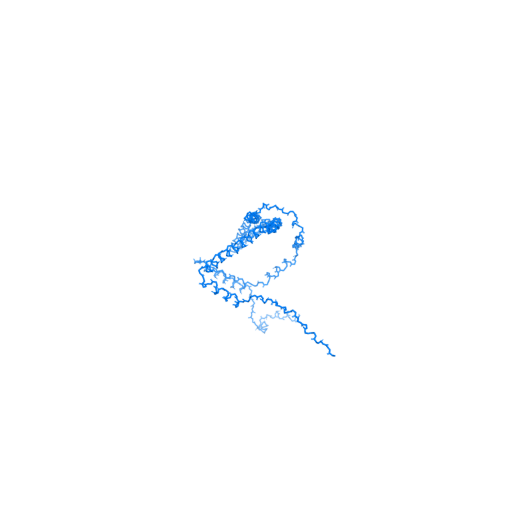0 -13.308 -43.087 1.00 56.56 274 THR A CA 1
ATOM 2063 C C . THR A 1 274 ? 72.623 -12.747 -41.868 1.00 56.56 274 THR A C 1
ATOM 2065 O O . THR A 1 274 ? 72.883 -11.615 -41.478 1.00 56.56 274 THR A O 1
ATOM 2068 N N . ASP A 1 275 ? 71.781 -13.553 -41.215 1.00 58.19 275 ASP A N 1
ATOM 2069 C CA . ASP A 1 275 ? 71.017 -13.156 -40.019 1.00 58.19 275 ASP A CA 1
ATOM 2070 C C . ASP A 1 275 ? 71.870 -13.155 -38.739 1.00 58.19 275 ASP A C 1
ATOM 2072 O O . ASP A 1 275 ? 71.562 -12.476 -37.762 1.00 58.19 275 ASP A O 1
ATOM 2076 N N . LYS A 1 276 ? 72.975 -13.913 -38.720 1.00 57.56 276 LYS A N 1
ATOM 2077 C CA . LYS A 1 276 ? 73.888 -13.948 -37.564 1.00 57.56 276 LYS A CA 1
ATOM 2078 C C . LYS A 1 276 ? 74.774 -12.711 -37.458 1.00 57.56 276 LYS A C 1
ATOM 2080 O O . LYS A 1 276 ? 75.181 -12.368 -36.352 1.00 57.56 276 LYS A O 1
ATOM 2085 N N . MET A 1 277 ? 75.070 -12.044 -38.575 1.00 59.12 277 MET A N 1
ATOM 2086 C CA . MET A 1 277 ? 75.899 -10.834 -38.571 1.00 59.12 277 MET A CA 1
ATOM 2087 C C . MET A 1 277 ? 75.150 -9.589 -38.084 1.00 59.12 277 MET A C 1
ATOM 2089 O O . MET A 1 277 ? 75.790 -8.671 -37.588 1.00 59.12 277 MET A O 1
ATOM 2093 N N . THR A 1 278 ? 73.819 -9.556 -38.168 1.00 60.50 278 THR A N 1
ATOM 2094 C CA . THR A 1 278 ? 73.005 -8.404 -37.742 1.00 60.50 278 THR A CA 1
ATOM 2095 C C . THR A 1 278 ? 72.656 -8.422 -36.254 1.00 60.50 278 THR A C 1
ATOM 2097 O O . THR A 1 278 ? 72.287 -7.392 -35.707 1.00 60.50 278 THR A O 1
ATOM 2100 N N . PHE A 1 279 ? 72.767 -9.575 -35.588 1.00 51.41 279 PHE A N 1
ATOM 2101 C CA . PHE A 1 279 ? 72.385 -9.722 -34.178 1.00 51.41 279 PHE A CA 1
ATOM 2102 C C . PHE A 1 279 ? 73.538 -9.454 -33.189 1.00 51.41 279 PHE A C 1
ATOM 2104 O O . PHE A 1 279 ? 73.296 -9.298 -31.997 1.00 51.41 279 PHE A O 1
ATOM 2111 N N . PHE A 1 280 ? 74.788 -9.415 -33.665 1.00 51.84 280 PHE A N 1
ATOM 2112 C CA . PHE A 1 280 ? 75.993 -9.209 -32.841 1.00 51.84 280 PHE A CA 1
ATOM 2113 C C . PHE A 1 280 ? 76.852 -8.005 -33.279 1.00 51.84 280 PHE A C 1
ATOM 2115 O O . PHE A 1 280 ? 78.003 -7.898 -32.853 1.00 51.84 280 PHE A O 1
ATOM 2122 N N . GLY A 1 281 ? 76.311 -7.122 -34.126 1.00 46.09 281 GLY A N 1
ATOM 2123 C CA . GLY A 1 281 ? 76.936 -5.861 -34.550 1.00 46.09 281 GLY A CA 1
ATOM 2124 C C . GLY A 1 281 ? 76.328 -4.653 -33.856 1.00 46.09 281 GLY A C 1
ATOM 2125 O O . GLY A 1 281 ? 75.092 -4.661 -33.673 1.00 46.09 281 GLY A O 1
#

pLDDT: mean 72.12, std 23.34, range [27.22, 98.06]